Protein AF-A0A553REP3-F1 (afdb_monomer_lite)

pLDDT: mean 74.13, std 23.29, range [32.69, 98.81]

Organism: NCBI:txid2873325

Radius of gyration: 78.19 Å; chains: 1; bounding box: 132×53×215 Å

Structure (mmCIF, N/CA/C/O backbone):
data_AF-A0A553REP3-F1
#
_entry.id   AF-A0A553REP3-F1
#
loop_
_atom_site.group_PDB
_atom_site.id
_atom_site.type_symbol
_atom_site.label_atom_id
_atom_site.label_alt_id
_atom_site.label_comp_id
_atom_site.label_asym_id
_atom_site.label_entity_id
_atom_site.label_seq_id
_atom_site.pdbx_PDB_ins_code
_atom_site.Cartn_x
_atom_site.Cartn_y
_atom_site.Cartn_z
_atom_site.occupancy
_atom_site.B_iso_or_equiv
_atom_site.auth_seq_id
_atom_site.auth_comp_id
_atom_site.auth_asym_id
_atom_site.auth_atom_id
_atom_site.pdbx_PDB_model_num
ATOM 1 N N . MET A 1 1 ? 24.790 1.929 57.746 1.00 48.25 1 MET A N 1
ATOM 2 C CA . MET A 1 1 ? 25.612 2.405 56.613 1.00 48.25 1 MET A CA 1
ATOM 3 C C . MET A 1 1 ? 24.681 2.965 55.555 1.00 48.25 1 MET A C 1
ATOM 5 O O . MET A 1 1 ? 23.549 2.514 55.461 1.00 48.25 1 MET A O 1
ATOM 9 N N . ALA A 1 2 ? 25.126 4.029 54.902 1.00 39.84 2 ALA A N 1
ATOM 10 C CA . ALA A 1 2 ? 24.322 5.042 54.236 1.00 39.84 2 ALA A CA 1
ATOM 11 C C . ALA A 1 2 ? 23.703 4.597 52.891 1.00 39.84 2 ALA A C 1
ATOM 13 O O . ALA A 1 2 ? 24.248 3.737 52.206 1.00 39.84 2 ALA A O 1
ATOM 14 N N . CYS A 1 3 ? 22.589 5.234 52.510 1.00 50.97 3 CYS A N 1
ATOM 15 C CA . CYS A 1 3 ? 22.206 5.472 51.102 1.00 50.97 3 CYS A CA 1
ATOM 16 C C . CYS A 1 3 ? 23.044 6.670 50.550 1.00 50.97 3 CYS A C 1
ATOM 18 O O . CYS A 1 3 ? 23.833 7.187 51.346 1.00 50.97 3 CYS A O 1
ATOM 20 N N . PRO A 1 4 ? 22.850 7.259 49.334 1.00 66.94 4 PRO A N 1
ATOM 21 C CA . PRO A 1 4 ? 21.893 7.000 48.226 1.00 66.94 4 PRO A CA 1
ATOM 22 C C . PRO A 1 4 ? 22.467 7.290 46.785 1.00 66.94 4 PRO A C 1
ATOM 24 O O . PRO A 1 4 ? 23.669 7.469 46.628 1.00 66.94 4 PRO A O 1
ATOM 27 N N . ILE A 1 5 ? 21.555 7.480 45.796 1.00 47.81 5 ILE A N 1
ATOM 28 C CA . ILE A 1 5 ? 21.592 8.384 44.591 1.00 47.81 5 ILE A CA 1
ATOM 29 C C . ILE A 1 5 ? 21.836 7.663 43.238 1.00 47.81 5 ILE A C 1
ATOM 31 O O . ILE A 1 5 ? 22.911 7.128 43.015 1.00 47.81 5 ILE A O 1
ATOM 35 N N . LYS A 1 6 ? 20.796 7.401 42.415 1.00 44.25 6 LYS A N 1
ATOM 36 C CA . LYS A 1 6 ? 20.040 8.226 41.412 1.00 44.25 6 LYS A CA 1
ATOM 37 C C . LYS A 1 6 ? 20.772 8.479 40.077 1.00 44.25 6 LYS A C 1
ATOM 39 O O . LYS A 1 6 ? 21.799 9.141 40.115 1.00 44.25 6 LYS A O 1
ATOM 44 N N . SER A 1 7 ? 20.120 8.101 38.961 1.00 43.06 7 SER A N 1
ATOM 45 C CA . SER A 1 7 ? 19.766 8.907 37.748 1.00 43.06 7 SER A CA 1
ATOM 46 C C . SER A 1 7 ? 19.388 7.957 36.580 1.00 43.06 7 SER A C 1
ATOM 48 O O . SER A 1 7 ? 20.119 7.016 36.298 1.00 43.06 7 SER A O 1
ATOM 50 N N . GLU A 1 8 ? 18.136 7.923 36.091 1.00 44.06 8 GLU A N 1
ATOM 51 C CA . GLU A 1 8 ? 17.539 8.711 34.974 1.00 44.06 8 GLU A CA 1
ATOM 52 C C . GLU A 1 8 ? 18.319 8.606 33.647 1.00 44.06 8 GLU A C 1
ATOM 54 O O . GLU A 1 8 ? 19.460 9.043 33.559 1.00 44.06 8 GLU A O 1
ATOM 59 N N . SER A 1 9 ? 17.791 7.975 32.587 1.00 45.06 9 SER A N 1
ATOM 60 C CA . SER A 1 9 ? 16.919 8.557 31.528 1.00 45.06 9 SER A CA 1
ATOM 61 C C . SER A 1 9 ? 16.652 7.445 30.471 1.00 45.06 9 SER A C 1
ATOM 63 O O . SER A 1 9 ? 17.498 6.570 30.315 1.00 45.06 9 SER A O 1
ATOM 65 N N . GLY A 1 10 ? 15.518 7.292 29.769 1.00 39.50 10 GLY A N 1
ATOM 66 C CA . GLY A 1 10 ? 14.594 8.279 29.192 1.00 39.50 10 GLY A CA 1
ATOM 67 C C . GLY A 1 10 ? 15.063 8.638 27.770 1.00 39.50 10 GLY A C 1
ATOM 68 O O . GLY A 1 10 ? 15.843 9.565 27.640 1.00 39.50 10 GLY A O 1
ATOM 69 N N . ASP A 1 11 ? 14.949 7.745 26.784 1.00 37.75 11 ASP A N 1
ATOM 70 C CA . ASP A 1 11 ? 13.874 7.646 25.772 1.00 37.75 11 ASP A CA 1
ATOM 71 C C . ASP A 1 11 ? 13.973 8.661 24.599 1.00 37.75 11 ASP A C 1
ATOM 73 O O . ASP A 1 11 ? 14.036 9.866 24.802 1.00 37.75 11 ASP A O 1
ATOM 77 N N . LEU A 1 12 ? 13.935 8.097 23.381 1.00 41.34 12 LEU A N 1
ATOM 78 C CA . LEU A 1 12 ? 13.475 8.628 22.080 1.00 41.34 12 LEU A CA 1
ATOM 79 C C . LEU A 1 12 ? 14.124 9.859 21.411 1.00 41.34 12 LEU A C 1
ATOM 81 O O . LEU A 1 12 ? 14.006 10.994 21.859 1.00 41.34 12 LEU A O 1
ATOM 85 N N . GLY A 1 13 ? 14.592 9.629 20.173 1.00 36.69 13 GLY A N 1
ATOM 86 C CA . GLY A 1 13 ? 14.582 10.632 19.100 1.00 36.69 13 GLY A CA 1
ATOM 87 C C . GLY A 1 13 ? 15.651 10.425 18.019 1.00 36.69 13 GLY A C 1
ATOM 88 O O . GLY A 1 13 ? 16.795 10.811 18.246 1.00 36.69 13 GLY A O 1
ATOM 89 N N . PRO A 1 14 ? 15.327 9.834 16.849 1.00 51.03 14 PRO A N 1
ATOM 90 C CA . PRO A 1 14 ? 16.262 9.717 15.735 1.00 51.03 14 PRO A CA 1
ATOM 91 C C . PRO A 1 14 ? 16.381 11.029 14.946 1.00 51.03 14 PRO A C 1
ATOM 93 O O . PRO A 1 14 ? 15.426 11.790 14.809 1.00 51.03 14 PRO A O 1
ATOM 96 N N . ALA A 1 15 ? 17.587 11.250 14.428 1.00 41.69 15 ALA A N 1
ATOM 97 C CA . ALA A 1 15 ? 18.003 12.395 13.637 1.00 41.69 15 ALA A CA 1
ATOM 98 C C . ALA A 1 15 ? 17.176 12.570 12.350 1.00 41.69 15 ALA A C 1
ATOM 100 O O . ALA A 1 15 ? 17.114 11.670 11.512 1.00 41.69 15 ALA A O 1
ATOM 101 N N . GLU A 1 16 ? 16.598 13.760 12.172 1.00 37.75 16 GLU A N 1
ATOM 102 C CA . GLU A 1 16 ? 16.178 14.259 10.865 1.00 37.75 16 GLU A CA 1
ATOM 103 C C . GLU A 1 16 ? 17.388 14.868 10.145 1.00 37.75 16 GLU A C 1
ATOM 105 O O . GLU A 1 16 ? 17.791 15.998 10.416 1.00 37.75 16 GLU A O 1
ATOM 110 N N . GLU A 1 17 ? 17.960 14.125 9.198 1.00 41.28 17 GLU A N 1
ATOM 111 C CA . GLU A 1 17 ? 18.785 14.696 8.134 1.00 41.28 17 GLU A CA 1
ATOM 112 C C . GLU A 1 17 ? 17.898 14.928 6.905 1.00 41.28 17 GLU A C 1
ATOM 114 O O . GLU A 1 17 ? 17.511 13.998 6.198 1.00 41.28 17 GLU A O 1
ATOM 119 N N . HIS A 1 18 ? 17.546 16.191 6.665 1.00 41.34 18 HIS A N 1
ATOM 120 C CA . HIS A 1 18 ? 16.891 16.628 5.435 1.00 41.34 18 HIS A CA 1
ATOM 121 C C . HIS A 1 18 ? 17.945 16.853 4.335 1.00 41.34 18 HIS A C 1
ATOM 123 O O . HIS A 1 18 ? 18.857 17.666 4.522 1.00 41.34 18 HIS A O 1
ATOM 129 N N . PRO A 1 19 ? 17.834 16.189 3.170 1.00 45.91 19 PRO A N 1
ATOM 130 C CA . PRO A 1 19 ? 18.741 16.411 2.060 1.00 45.91 19 PRO A CA 1
ATOM 131 C C . PRO A 1 19 ? 18.417 17.714 1.326 1.00 45.91 19 PRO A C 1
ATOM 133 O O . PRO A 1 19 ? 17.273 18.044 1.012 1.00 45.91 19 PRO A O 1
ATOM 136 N N . GLN A 1 20 ? 19.494 18.435 1.035 1.00 41.06 20 GLN A N 1
ATOM 137 C CA . GLN A 1 20 ? 19.545 19.662 0.262 1.00 41.06 20 GLN A CA 1
ATOM 138 C C . GLN A 1 20 ? 18.867 19.505 -1.106 1.00 41.06 20 GLN A C 1
ATOM 140 O O . GLN A 1 20 ? 19.243 18.680 -1.939 1.00 41.06 20 GLN A O 1
ATOM 145 N N . SER A 1 21 ? 17.909 20.389 -1.352 1.00 38.81 21 SER A N 1
ATOM 146 C CA . SER A 1 21 ? 17.343 20.728 -2.650 1.00 38.81 21 SER A CA 1
ATOM 147 C C . SER A 1 21 ? 18.439 21.154 -3.636 1.00 38.81 21 SER A C 1
ATOM 149 O O . SER A 1 21 ? 18.927 22.284 -3.586 1.00 38.81 21 SER A O 1
ATOM 151 N N . ARG A 1 22 ? 18.820 20.257 -4.554 1.00 37.53 22 ARG A N 1
ATOM 152 C CA . ARG A 1 22 ? 19.567 20.604 -5.769 1.00 37.53 22 ARG A CA 1
ATOM 153 C C . ARG A 1 22 ? 18.586 20.990 -6.870 1.00 37.53 22 ARG A C 1
ATOM 155 O O . ARG A 1 22 ? 17.934 20.147 -7.475 1.00 37.53 22 ARG A O 1
ATOM 162 N N . SER A 1 23 ? 18.503 22.289 -7.114 1.00 38.41 23 SER A N 1
ATOM 163 C CA . SER A 1 23 ? 17.948 22.893 -8.316 1.00 38.41 23 SER A CA 1
ATOM 164 C C . SER A 1 23 ? 18.897 22.652 -9.494 1.00 38.41 23 SER A C 1
ATOM 166 O O . SER A 1 23 ? 19.906 23.335 -9.658 1.00 38.41 23 SER A O 1
ATOM 168 N N . GLU A 1 24 ? 18.587 21.669 -10.336 1.00 34.91 24 GLU A N 1
ATOM 169 C CA . GLU A 1 24 ? 19.228 21.534 -11.644 1.00 34.91 24 GLU A CA 1
ATOM 170 C C . GLU A 1 24 ? 18.644 22.589 -12.588 1.00 34.91 24 GLU A C 1
ATOM 172 O O . GLU A 1 24 ? 17.601 22.414 -13.219 1.00 34.91 24 GLU A O 1
ATOM 177 N N . ALA A 1 25 ? 19.318 23.737 -12.647 1.00 37.66 25 ALA A N 1
ATOM 178 C CA . ALA A 1 25 ? 19.115 24.719 -13.693 1.00 37.66 25 ALA A CA 1
ATOM 179 C C . ALA A 1 25 ? 19.481 24.086 -15.045 1.00 37.66 25 ALA A C 1
ATOM 181 O O . ALA A 1 25 ? 20.634 23.731 -15.298 1.00 37.66 25 ALA A O 1
ATOM 182 N N . GLN A 1 26 ? 18.476 23.956 -15.911 1.00 38.69 26 GLN A N 1
ATOM 183 C CA . GLN A 1 26 ? 18.623 23.656 -17.330 1.00 38.69 26 GLN A CA 1
ATOM 184 C C . GLN A 1 26 ? 19.595 24.653 -17.974 1.00 38.69 26 GLN A C 1
ATOM 186 O O . GLN A 1 26 ? 19.239 25.788 -18.286 1.00 38.69 26 GLN A O 1
ATOM 191 N N . ALA A 1 27 ? 20.829 24.215 -18.211 1.00 33.53 27 ALA A N 1
ATOM 192 C CA . ALA A 1 27 ? 21.742 24.891 -19.114 1.00 33.53 27 ALA A CA 1
ATOM 193 C C . ALA A 1 27 ? 21.269 24.638 -20.553 1.00 33.53 27 ALA A C 1
ATOM 195 O O . ALA A 1 27 ? 21.562 23.613 -21.167 1.00 33.53 27 ALA A O 1
ATOM 196 N N . THR A 1 28 ? 20.502 25.581 -21.095 1.00 37.41 28 THR A N 1
ATOM 197 C CA . THR A 1 28 ? 20.227 25.679 -22.527 1.00 37.41 28 THR A CA 1
ATOM 198 C C . THR A 1 28 ? 21.547 25.921 -23.261 1.00 37.41 28 THR A C 1
ATOM 200 O O . THR A 1 28 ? 22.034 27.051 -23.325 1.00 37.41 28 THR A O 1
ATOM 203 N N . PHE A 1 29 ? 22.141 24.865 -23.817 1.00 33.66 29 PHE A N 1
ATOM 204 C CA . PHE A 1 29 ? 23.224 24.986 -24.790 1.00 33.66 29 PHE A CA 1
ATOM 205 C C . PHE A 1 29 ? 22.654 25.576 -26.083 1.00 33.66 29 PHE A C 1
ATOM 207 O O . PHE A 1 29 ? 22.120 24.887 -26.950 1.00 33.66 29 PHE A O 1
ATOM 214 N N . ARG A 1 30 ? 22.740 26.901 -26.184 1.00 35.44 30 ARG A N 1
ATOM 215 C CA . ARG A 1 30 ? 22.483 27.669 -27.398 1.00 35.44 30 ARG A CA 1
ATOM 216 C C . ARG A 1 30 ? 23.690 27.489 -28.322 1.00 35.44 30 ARG A C 1
ATOM 218 O O . ARG A 1 30 ? 24.661 28.230 -28.223 1.00 35.44 30 ARG A O 1
ATOM 225 N N . VAL A 1 31 ? 23.648 26.481 -29.192 1.00 38.09 31 VAL A N 1
ATOM 226 C CA . VAL A 1 31 ? 24.602 26.360 -30.304 1.00 38.09 31 VAL A CA 1
ATOM 227 C C . VAL A 1 31 ? 24.277 27.473 -31.299 1.00 38.09 31 VAL A C 1
ATOM 229 O O . VAL A 1 31 ? 23.219 27.470 -31.926 1.00 38.09 31 VAL A O 1
ATOM 232 N N . GLN A 1 32 ? 25.153 28.473 -31.377 1.00 39.88 32 GLN A N 1
ATOM 233 C CA . GLN A 1 32 ? 25.113 29.476 -32.437 1.00 39.88 32 GLN A CA 1
ATOM 234 C C . GLN A 1 32 ? 25.502 28.835 -33.780 1.00 39.88 32 GLN A C 1
ATOM 236 O O . GLN A 1 32 ? 26.366 27.956 -33.805 1.00 39.88 32 GLN A O 1
ATOM 241 N N . PRO A 1 33 ? 24.889 29.274 -34.892 1.00 37.78 33 PRO A N 1
ATOM 242 C CA . PRO A 1 33 ? 25.229 28.803 -36.225 1.00 37.78 33 PRO A CA 1
ATOM 243 C C . PRO A 1 33 ? 26.604 29.345 -36.631 1.00 37.78 33 PRO A C 1
ATOM 245 O O . PRO A 1 33 ? 26.855 30.549 -36.571 1.00 37.78 33 PRO A O 1
ATOM 248 N N . SER A 1 34 ? 27.500 28.450 -37.044 1.00 36.16 34 SER A N 1
ATOM 249 C CA . SER A 1 34 ? 28.769 28.826 -37.659 1.00 36.16 34 SER A CA 1
ATOM 250 C C . SER A 1 34 ? 28.499 29.519 -38.990 1.00 36.16 34 SER A C 1
ATOM 252 O O . SER A 1 34 ? 27.854 28.963 -39.876 1.00 36.16 34 SER A O 1
ATOM 254 N N . GLN A 1 35 ? 28.986 30.753 -39.085 1.00 38.06 35 GLN A N 1
ATOM 255 C CA . GLN A 1 35 ? 28.988 31.570 -40.287 1.00 38.06 35 GLN A CA 1
ATOM 256 C C . GLN A 1 35 ? 29.717 30.850 -41.423 1.00 38.06 35 GLN A C 1
ATOM 258 O O . GLN A 1 35 ? 30.861 30.418 -41.280 1.00 38.06 35 GLN A O 1
ATOM 263 N N . GLU A 1 36 ? 29.032 30.757 -42.556 1.00 34.94 36 GLU A N 1
ATOM 264 C CA . GLU A 1 36 ? 29.586 30.328 -43.830 1.00 34.94 36 GLU A CA 1
ATOM 265 C C . GLU A 1 36 ? 30.674 31.311 -44.280 1.00 34.94 36 GLU A C 1
ATOM 267 O O . GLU A 1 36 ? 30.483 32.530 -44.275 1.00 34.94 36 GLU A O 1
ATOM 272 N N . HIS A 1 37 ? 31.833 30.776 -44.665 1.00 35.81 37 HIS A N 1
ATOM 273 C CA . HIS A 1 37 ? 32.843 31.519 -45.408 1.00 35.81 37 HIS A CA 1
ATOM 274 C C . HIS A 1 37 ? 32.684 31.270 -46.914 1.00 35.81 37 HIS A C 1
ATOM 276 O O . HIS A 1 37 ? 32.317 30.161 -47.314 1.00 35.81 37 HIS A O 1
ATOM 282 N N . PRO A 1 38 ? 32.948 32.285 -47.756 1.00 38.78 38 PRO A N 1
ATOM 283 C CA . PRO A 1 38 ? 32.527 32.303 -49.149 1.00 38.78 38 PRO A CA 1
ATOM 284 C C . PRO A 1 38 ? 33.403 31.390 -50.010 1.00 38.78 38 PRO A C 1
ATOM 286 O O . PRO A 1 38 ? 34.632 31.436 -49.943 1.00 38.78 38 PRO A O 1
ATOM 289 N N . GLN A 1 39 ? 32.759 30.590 -50.856 1.00 38.56 39 GLN A N 1
ATOM 290 C CA . GLN A 1 39 ? 33.418 29.855 -51.933 1.00 38.56 39 GLN A CA 1
ATOM 291 C C . GLN A 1 39 ? 33.925 30.835 -53.013 1.00 38.56 39 GLN A C 1
ATOM 293 O O . GLN A 1 39 ? 33.213 31.782 -53.359 1.00 38.56 39 GLN A O 1
ATOM 298 N N . PRO A 1 40 ? 35.124 30.616 -53.579 1.00 38.41 40 PRO A N 1
ATOM 299 C CA . PRO A 1 40 ? 35.632 31.404 -54.692 1.00 38.41 40 PRO A CA 1
ATOM 300 C C . PRO A 1 40 ? 34.893 31.051 -55.989 1.00 38.41 40 PRO A C 1
ATOM 302 O O . PRO A 1 40 ? 34.779 29.890 -56.378 1.00 38.41 40 PRO A O 1
ATOM 305 N N . VAL A 1 41 ? 34.411 32.085 -56.675 1.00 35.47 41 VAL A N 1
ATOM 306 C CA . VAL A 1 41 ? 33.830 32.001 -58.016 1.00 35.47 41 VAL A CA 1
ATOM 307 C C . VAL A 1 41 ? 34.960 31.762 -59.017 1.00 35.47 41 VAL A C 1
ATOM 309 O O . VAL A 1 41 ? 35.764 32.653 -59.284 1.00 35.47 41 VAL A O 1
ATOM 312 N N . TYR A 1 42 ? 35.024 30.559 -59.581 1.00 39.75 42 TYR A N 1
ATOM 313 C CA . TYR A 1 42 ? 35.836 30.273 -60.763 1.00 39.75 42 TYR A CA 1
ATOM 314 C C . TYR A 1 42 ? 35.023 30.646 -62.012 1.00 39.75 42 TYR A C 1
ATOM 316 O O . TYR A 1 42 ? 33.886 30.181 -62.141 1.00 39.75 42 TYR A O 1
ATOM 324 N N . PRO A 1 43 ? 35.552 31.442 -62.955 1.00 36.03 43 PRO A N 1
ATOM 325 C CA . PRO A 1 43 ? 34.888 31.633 -64.233 1.00 36.03 43 PRO A CA 1
ATOM 326 C C . PRO A 1 43 ? 34.952 30.333 -65.044 1.00 36.03 43 PRO A C 1
ATOM 328 O O . PRO A 1 43 ? 36.023 29.837 -65.396 1.00 36.03 43 PRO A O 1
ATOM 331 N N . SER A 1 44 ? 33.770 29.783 -65.324 1.00 35.25 44 SER A N 1
ATOM 332 C CA . SER A 1 44 ? 33.559 28.709 -66.289 1.00 35.25 44 SER A CA 1
ATOM 333 C C . SER A 1 44 ? 34.001 29.184 -67.672 1.00 35.25 44 SER A C 1
ATOM 335 O O . SER A 1 44 ? 33.448 30.135 -68.226 1.00 35.25 44 SER A O 1
ATOM 337 N N . VAL A 1 45 ? 35.017 28.518 -68.217 1.00 40.66 45 VAL A N 1
ATOM 338 C CA . VAL A 1 45 ? 35.466 28.673 -69.600 1.00 40.66 45 VAL A CA 1
ATOM 339 C C . VAL A 1 45 ? 34.418 28.005 -70.488 1.00 40.66 45 VAL A C 1
ATOM 341 O O . VAL A 1 45 ? 34.481 26.813 -70.784 1.00 40.66 45 VAL A O 1
ATOM 344 N N . GLY A 1 46 ? 33.403 28.783 -70.858 1.00 34.25 46 GLY A N 1
ATOM 345 C CA . GLY A 1 46 ? 32.409 28.416 -71.855 1.00 34.25 46 GLY A CA 1
ATOM 346 C C . GLY A 1 46 ? 33.052 28.385 -73.234 1.00 34.25 46 GLY A C 1
ATOM 347 O O . GLY A 1 46 ? 33.265 29.422 -73.857 1.00 34.25 46 GLY A O 1
ATOM 348 N N . ALA A 1 47 ? 33.364 27.176 -73.689 1.00 39.19 47 ALA A N 1
ATOM 349 C CA . ALA A 1 47 ? 33.696 26.871 -75.066 1.00 39.19 47 ALA A CA 1
ATOM 350 C C . ALA A 1 47 ? 32.508 27.228 -75.974 1.00 39.19 47 ALA A C 1
ATOM 352 O O . ALA A 1 47 ? 31.527 26.491 -76.054 1.00 39.19 47 ALA A O 1
ATOM 353 N N . ALA A 1 48 ? 32.608 28.365 -76.661 1.00 36.56 48 ALA A N 1
ATOM 354 C CA . ALA A 1 48 ? 31.805 28.665 -77.833 1.00 36.56 48 ALA A CA 1
ATOM 355 C C . ALA A 1 48 ? 32.629 28.313 -79.075 1.00 36.56 48 ALA A C 1
ATOM 357 O O . ALA A 1 48 ? 33.669 28.902 -79.363 1.00 36.56 48 ALA A O 1
ATOM 358 N N . VAL A 1 49 ? 32.144 27.285 -79.759 1.00 40.75 49 VAL A N 1
ATOM 359 C CA . VAL A 1 49 ? 32.576 26.794 -81.061 1.00 40.75 49 VAL A CA 1
ATOM 360 C C . VAL A 1 49 ? 32.507 27.940 -82.073 1.00 40.75 49 VAL A C 1
ATOM 362 O O . VAL A 1 49 ? 31.424 28.454 -82.339 1.00 40.75 49 VAL A O 1
ATOM 365 N N . MET A 1 50 ? 33.646 28.324 -82.648 1.00 43.03 50 MET A N 1
ATOM 366 C CA . MET A 1 50 ? 33.697 29.148 -83.855 1.00 43.03 50 MET A CA 1
ATOM 367 C C . MET A 1 50 ? 34.432 28.361 -84.933 1.00 43.03 50 MET A C 1
ATOM 369 O O . MET A 1 50 ? 35.583 27.951 -84.790 1.00 43.03 50 MET A O 1
ATOM 373 N N . VAL A 1 51 ? 33.634 28.102 -85.955 1.00 42.62 51 VAL A N 1
ATOM 374 C CA . VAL A 1 51 ? 33.859 27.421 -87.220 1.00 42.62 51 VAL A CA 1
ATOM 375 C C . VAL A 1 51 ? 35.120 27.920 -87.932 1.00 42.62 51 VAL A C 1
ATOM 377 O O . VAL A 1 51 ? 35.511 29.078 -87.811 1.00 42.62 51 VAL A O 1
ATOM 380 N N . GLU A 1 52 ? 35.733 26.998 -88.673 1.00 40.31 52 GLU A N 1
ATOM 381 C CA . GLU A 1 52 ? 36.854 27.194 -89.587 1.00 40.31 52 GLU A CA 1
ATOM 382 C C . GLU A 1 52 ? 36.736 28.468 -90.439 1.00 40.31 52 GLU A C 1
ATOM 384 O O . GLU A 1 52 ? 35.729 28.695 -91.107 1.00 40.31 52 GLU A O 1
ATOM 389 N N . ALA A 1 53 ? 37.824 29.234 -90.498 1.00 39.62 53 ALA A N 1
ATOM 390 C CA . ALA A 1 53 ? 38.139 30.081 -91.638 1.00 39.62 53 ALA A CA 1
ATOM 391 C C . ALA A 1 53 ? 39.460 29.566 -92.217 1.00 39.62 53 ALA A C 1
ATOM 393 O O . ALA A 1 53 ? 40.542 29.797 -91.673 1.00 39.62 53 ALA A O 1
ATOM 394 N N . LEU A 1 54 ? 39.338 28.773 -93.280 1.00 45.66 54 L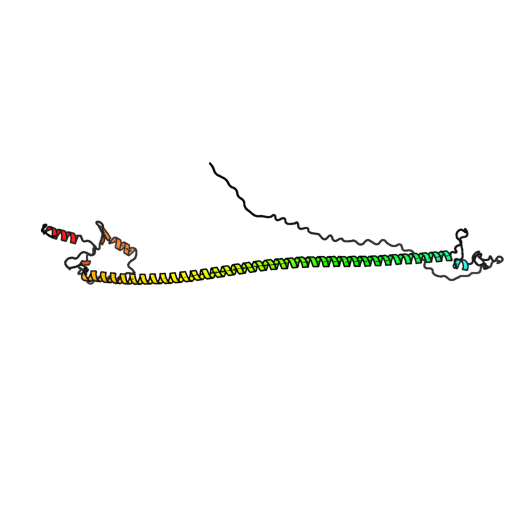EU A N 1
ATOM 395 C CA . LEU A 1 54 ? 40.399 28.595 -94.258 1.00 45.66 54 LEU A CA 1
ATOM 396 C C . LEU A 1 54 ? 40.615 29.956 -94.920 1.00 45.66 54 LEU A C 1
ATOM 398 O O . LEU A 1 54 ? 39.652 30.538 -95.412 1.00 45.66 54 LEU A O 1
ATOM 402 N N . ASP A 1 55 ? 41.854 30.433 -94.950 1.00 46.50 55 ASP A N 1
ATOM 403 C CA . ASP A 1 55 ? 42.251 31.350 -96.007 1.00 46.50 55 ASP A CA 1
ATOM 404 C C . ASP A 1 55 ? 43.625 30.955 -96.544 1.00 46.50 55 ASP A C 1
ATOM 406 O O . ASP A 1 55 ? 44.587 30.692 -95.806 1.00 46.50 55 ASP A O 1
ATOM 410 N N . ASP A 1 56 ? 43.636 30.815 -97.860 1.00 51.81 56 ASP A N 1
ATOM 411 C CA . ASP A 1 56 ? 44.709 30.329 -98.697 1.00 51.81 56 ASP A CA 1
ATOM 412 C C . ASP A 1 56 ? 45.724 31.451 -98.924 1.00 51.81 56 ASP A C 1
ATOM 414 O O . ASP A 1 56 ? 45.464 32.418 -99.632 1.00 51.81 56 ASP A O 1
ATOM 418 N N . ALA A 1 57 ? 46.923 31.304 -98.359 1.00 46.03 57 ALA A N 1
ATOM 419 C CA . ALA A 1 57 ? 48.092 32.057 -98.798 1.00 46.03 57 ALA A CA 1
ATOM 420 C C . ALA A 1 57 ? 48.982 31.146 -99.652 1.00 46.03 57 ALA A C 1
ATOM 422 O O . ALA A 1 57 ? 49.569 30.162 -99.185 1.00 46.03 57 ALA A O 1
ATOM 423 N N . GLU A 1 58 ? 48.996 31.492 -100.931 1.00 53.03 58 GLU A N 1
ATOM 424 C CA . GLU A 1 58 ? 49.720 30.926 -102.057 1.00 53.03 58 GLU A CA 1
ATOM 425 C C . GLU A 1 58 ? 51.241 31.088 -101.868 1.00 53.03 58 GLU A C 1
ATOM 427 O O . GLU A 1 58 ? 51.762 32.193 -101.727 1.00 53.03 58 GLU A O 1
ATOM 432 N N . GLY A 1 59 ? 51.968 29.968 -101.823 1.00 49.44 59 GLY A N 1
ATOM 433 C CA . GLY A 1 59 ? 53.421 29.944 -101.661 1.00 49.44 59 GLY A CA 1
ATOM 434 C C . GLY A 1 59 ? 53.990 28.547 -101.917 1.00 49.44 59 GLY A C 1
ATOM 435 O O . GLY A 1 59 ? 53.712 27.616 -101.170 1.00 49.44 59 GLY A O 1
ATOM 436 N N . LEU A 1 60 ? 54.742 28.418 -103.012 1.00 46.06 60 LEU A N 1
ATOM 437 C CA . LEU A 1 60 ? 55.633 27.325 -103.440 1.00 46.06 60 LEU A CA 1
ATOM 438 C C . LEU A 1 60 ? 55.654 26.040 -102.560 1.00 46.06 60 LEU A C 1
ATOM 440 O O . LEU A 1 60 ? 56.445 25.912 -101.625 1.00 46.06 60 LEU A O 1
ATOM 444 N N . PHE A 1 61 ? 54.834 25.037 -102.900 1.00 50.69 61 PHE A N 1
ATOM 445 C CA . PHE A 1 61 ? 54.832 23.714 -102.251 1.00 50.69 61 PHE A CA 1
ATOM 446 C C . PHE A 1 61 ? 55.813 22.754 -102.927 1.00 50.69 61 PHE A C 1
ATOM 448 O O . PHE A 1 61 ? 55.465 22.128 -103.925 1.00 50.69 61 PHE A O 1
ATOM 455 N N . VAL A 1 62 ? 57.023 22.597 -102.378 1.00 53.25 62 VAL A N 1
ATOM 456 C CA . VAL A 1 62 ? 57.992 21.593 -102.882 1.00 53.25 62 VAL A CA 1
ATOM 457 C C . VAL A 1 62 ? 58.510 20.634 -101.795 1.00 53.25 62 VAL A C 1
ATOM 459 O O . VAL A 1 62 ? 59.165 19.647 -102.108 1.00 53.25 62 VAL A O 1
ATOM 462 N N . ALA A 1 63 ? 58.121 20.795 -100.528 1.00 54.03 63 ALA A N 1
ATOM 463 C CA . ALA A 1 63 ? 58.365 19.782 -99.498 1.00 54.03 63 ALA A CA 1
ATOM 464 C C . ALA A 1 63 ? 57.060 19.447 -98.774 1.00 54.03 63 ALA A C 1
ATOM 466 O O . ALA A 1 63 ? 56.606 20.188 -97.905 1.00 54.03 63 ALA A O 1
ATOM 467 N N . VAL A 1 64 ? 56.427 18.331 -99.142 1.00 59.41 64 VAL A N 1
ATOM 468 C CA . VAL A 1 64 ? 55.352 17.784 -98.315 1.00 59.41 64 VAL A CA 1
ATOM 469 C C . VAL A 1 64 ? 55.999 16.933 -97.229 1.00 59.41 64 VAL A C 1
ATOM 471 O O . VAL A 1 64 ? 56.339 15.772 -97.457 1.00 59.41 64 VAL A O 1
ATOM 474 N N . GLU A 1 65 ? 56.200 17.517 -96.050 1.00 67.38 65 GLU A N 1
ATOM 475 C CA . GLU A 1 65 ? 56.625 16.754 -94.881 1.00 67.38 65 GLU A CA 1
ATOM 476 C C . GLU A 1 65 ? 55.542 15.724 -94.532 1.00 67.38 65 GLU A C 1
ATOM 478 O O . GLU A 1 65 ? 54.335 15.999 -94.534 1.00 67.38 65 GLU A O 1
ATOM 483 N N . ARG A 1 66 ? 55.958 14.484 -94.279 1.00 76.94 66 ARG A N 1
ATOM 484 C CA . ARG A 1 66 ? 55.043 13.436 -93.828 1.00 76.94 66 ARG A CA 1
ATOM 485 C C . ARG A 1 66 ? 54.927 13.505 -92.315 1.00 76.94 66 ARG A C 1
ATOM 487 O O . ARG A 1 66 ? 55.932 13.573 -91.618 1.00 76.94 66 ARG A O 1
ATOM 494 N N . CYS A 1 67 ? 53.703 13.436 -91.800 1.00 81.06 67 CYS A N 1
ATOM 495 C CA . CYS A 1 67 ? 53.484 13.390 -90.360 1.00 81.06 67 CYS A CA 1
ATOM 496 C C . CYS A 1 67 ? 54.175 12.150 -89.755 1.00 81.06 67 CYS A C 1
ATOM 498 O O . CYS A 1 67 ? 53.822 11.043 -90.155 1.00 81.06 67 CYS A O 1
ATOM 500 N N . PRO A 1 68 ? 55.060 12.265 -88.749 1.00 78.31 68 PRO A N 1
ATOM 501 C CA . PRO A 1 68 ? 55.777 11.122 -88.188 1.00 78.31 68 PRO A CA 1
ATOM 502 C C . PRO A 1 68 ? 54.857 10.175 -87.398 1.00 78.31 68 PRO A C 1
ATOM 504 O O . PRO A 1 68 ? 55.260 9.070 -87.063 1.00 78.31 68 PRO A O 1
ATOM 507 N N . LEU A 1 69 ? 53.612 10.584 -87.118 1.00 81.19 69 LEU A N 1
ATOM 508 C CA . LEU A 1 69 ? 52.631 9.796 -86.365 1.00 81.19 69 LEU A CA 1
ATOM 509 C C . LEU A 1 69 ? 51.703 8.952 -87.259 1.00 81.19 69 LEU A C 1
ATOM 511 O O . LEU A 1 69 ? 51.242 7.903 -86.825 1.00 81.19 69 LEU A O 1
ATOM 515 N N . CYS A 1 70 ? 51.413 9.390 -88.494 1.00 82.88 70 CYS A N 1
ATOM 516 C CA . CYS A 1 70 ? 50.504 8.679 -89.417 1.00 82.88 70 CYS A CA 1
ATOM 517 C C . CYS A 1 70 ? 50.957 8.663 -90.888 1.00 82.88 70 CYS A C 1
ATOM 519 O O . CYS A 1 70 ? 50.188 8.291 -91.773 1.00 82.88 70 CYS A O 1
ATOM 521 N N . ASN A 1 71 ? 52.174 9.132 -91.166 1.00 77.38 71 ASN A N 1
ATOM 522 C CA . ASN A 1 71 ? 52.831 9.195 -92.475 1.00 77.38 71 ASN A CA 1
ATOM 523 C C . ASN A 1 71 ? 52.054 9.934 -93.589 1.00 77.38 71 ASN A C 1
ATOM 525 O O . ASN A 1 71 ? 52.362 9.797 -94.774 1.00 77.38 71 ASN A O 1
ATOM 529 N N . THR A 1 72 ? 51.037 10.723 -93.218 1.00 79.81 72 THR A N 1
ATOM 530 C CA . THR A 1 72 ? 50.219 11.512 -94.149 1.00 79.81 72 THR A CA 1
ATOM 531 C C . THR A 1 72 ? 50.937 12.815 -94.496 1.00 79.81 72 THR A C 1
ATOM 533 O O . THR A 1 72 ? 51.414 13.511 -93.600 1.00 79.81 72 THR A O 1
ATOM 536 N N . ALA A 1 73 ? 50.999 13.146 -95.783 1.00 73.81 73 ALA A N 1
ATOM 537 C CA . ALA A 1 73 ? 51.731 14.290 -96.320 1.00 73.81 73 ALA A CA 1
ATOM 538 C C . ALA A 1 73 ? 50.992 15.616 -96.011 1.00 73.81 73 ALA A C 1
ATOM 540 O O . ALA A 1 73 ? 49.835 15.757 -96.414 1.00 73.81 73 ALA A O 1
ATOM 541 N N . ARG A 1 74 ? 51.595 16.557 -95.255 1.00 64.88 74 ARG A N 1
ATOM 542 C CA . ARG A 1 74 ? 50.961 17.830 -94.825 1.00 64.88 74 ARG A CA 1
ATOM 543 C C . ARG A 1 74 ? 51.957 18.989 -94.616 1.00 64.88 74 ARG A C 1
ATOM 545 O O . ARG A 1 74 ? 53.159 18.787 -94.582 1.00 64.88 74 ARG A O 1
ATOM 552 N N . ARG A 1 75 ? 51.429 20.216 -94.433 1.00 61.72 75 ARG A N 1
ATOM 553 C CA . ARG A 1 75 ? 52.201 21.467 -94.217 1.00 61.72 75 ARG A CA 1
ATOM 554 C C . ARG A 1 75 ? 52.891 21.593 -92.843 1.00 61.72 75 ARG A C 1
ATOM 556 O O . ARG A 1 75 ? 53.720 22.475 -92.676 1.00 61.72 75 ARG A O 1
ATOM 563 N N . ARG A 1 76 ? 52.507 20.796 -91.837 1.00 65.50 76 ARG A N 1
ATOM 564 C CA . ARG A 1 76 ? 53.068 20.832 -90.468 1.00 65.50 76 ARG A CA 1
ATOM 565 C C . ARG A 1 76 ? 53.687 19.477 -90.132 1.00 65.50 76 ARG A C 1
ATOM 567 O O . ARG A 1 76 ? 53.095 18.461 -90.502 1.00 65.50 76 ARG A O 1
ATOM 574 N N . LEU A 1 77 ? 54.775 19.481 -89.349 1.00 69.62 77 LEU A N 1
ATOM 575 C CA . LEU A 1 77 ? 55.470 18.276 -88.880 1.00 69.62 77 LEU A CA 1
ATOM 576 C C . LEU A 1 77 ? 54.493 17.242 -88.299 1.00 69.62 77 LEU A C 1
ATOM 578 O O . LEU A 1 77 ? 54.568 16.079 -88.653 1.00 69.62 77 LEU A O 1
ATOM 582 N N . THR A 1 78 ? 53.512 17.635 -87.478 1.00 78.06 78 THR A N 1
ATOM 583 C CA . THR A 1 78 ? 52.409 16.759 -87.035 1.00 78.06 78 THR A CA 1
ATOM 584 C C . THR A 1 78 ? 51.063 17.221 -87.591 1.00 78.06 78 THR A C 1
ATOM 586 O O . THR A 1 78 ? 50.761 18.413 -87.656 1.00 78.06 78 THR A O 1
ATOM 589 N N . CYS A 1 79 ? 50.222 16.272 -88.019 1.00 83.06 79 CYS A N 1
ATOM 590 C CA . CYS A 1 79 ? 48.906 16.607 -88.557 1.00 83.06 79 CYS A CA 1
ATOM 591 C C . CYS A 1 79 ? 47.893 16.937 -87.452 1.00 83.06 79 CYS A C 1
ATOM 593 O O . CYS A 1 79 ? 47.901 16.309 -86.393 1.00 83.06 79 CYS A O 1
ATOM 595 N N . ALA A 1 80 ? 46.960 17.853 -87.741 1.00 85.00 80 ALA A N 1
ATOM 596 C CA . ALA A 1 80 ? 45.883 18.234 -86.823 1.00 85.00 80 ALA A CA 1
ATOM 597 C C . ALA A 1 80 ? 45.069 17.028 -86.330 1.00 85.00 80 ALA A C 1
ATOM 599 O O . ALA A 1 80 ? 44.710 16.990 -85.162 1.00 85.00 80 ALA A O 1
ATOM 600 N N . ARG A 1 81 ? 44.862 16.006 -87.178 1.00 85.81 81 ARG A N 1
ATOM 601 C CA . ARG A 1 81 ? 44.181 14.755 -86.806 1.00 85.81 81 ARG A CA 1
ATOM 602 C C . ARG A 1 81 ? 44.905 14.006 -85.683 1.00 85.81 81 ARG A C 1
ATOM 604 O O . ARG A 1 81 ? 44.268 13.646 -84.709 1.00 85.81 81 ARG A O 1
ATOM 611 N N . CYS A 1 82 ? 46.221 13.811 -85.782 1.00 85.50 82 CYS A N 1
ATOM 612 C CA . CYS A 1 82 ? 46.994 13.145 -84.725 1.00 85.50 82 CYS A CA 1
ATOM 613 C C . CYS A 1 82 ? 47.084 13.986 -83.446 1.00 85.50 82 CYS A C 1
ATOM 615 O O . CYS A 1 82 ? 47.189 13.428 -82.360 1.00 85.50 82 CYS A O 1
ATOM 617 N N . ILE A 1 83 ? 47.027 15.316 -83.554 1.00 85.88 83 ILE A N 1
ATOM 618 C CA . ILE A 1 83 ? 46.953 16.199 -82.383 1.00 85.88 83 ILE A CA 1
ATOM 619 C C . ILE A 1 83 ? 45.580 16.068 -81.708 1.00 85.88 83 ILE A C 1
ATOM 621 O O . ILE A 1 83 ? 45.524 15.827 -80.507 1.00 85.88 83 ILE A O 1
ATOM 625 N N . HIS A 1 84 ? 44.488 16.160 -82.475 1.00 86.75 84 HIS A N 1
ATOM 626 C CA . HIS A 1 84 ? 43.115 16.011 -81.974 1.00 86.75 84 HIS A CA 1
ATOM 627 C C . HIS A 1 84 ? 42.869 14.633 -81.355 1.00 86.75 84 HIS A C 1
ATOM 629 O O . HIS A 1 84 ? 42.260 14.532 -80.297 1.00 86.75 84 HIS A O 1
ATOM 635 N N . ASN A 1 85 ? 43.390 13.580 -81.984 1.00 88.62 85 ASN A N 1
ATOM 636 C CA . ASN A 1 85 ? 43.286 12.214 -81.484 1.00 88.62 85 ASN A CA 1
ATOM 637 C C . ASN A 1 85 ? 44.207 11.939 -80.284 1.00 88.62 85 ASN A C 1
ATOM 639 O O . ASN A 1 85 ? 44.113 10.871 -79.687 1.00 88.62 85 ASN A O 1
ATOM 643 N N . GLY A 1 86 ? 45.107 12.864 -79.927 1.00 90.19 86 GLY A N 1
ATOM 644 C CA . GLY A 1 86 ? 46.045 12.674 -78.822 1.00 90.19 86 GLY A CA 1
ATOM 645 C C . GLY A 1 86 ? 47.145 11.643 -79.099 1.00 90.19 86 GLY A C 1
ATOM 646 O O . GLY A 1 86 ? 47.680 11.059 -78.162 1.00 90.19 86 GLY A O 1
ATOM 647 N N . ASP A 1 87 ? 47.498 11.411 -80.365 1.00 87.56 87 ASP A N 1
ATOM 648 C CA . ASP A 1 87 ? 48.426 10.354 -80.797 1.00 87.56 87 ASP A CA 1
ATOM 649 C C . ASP A 1 87 ? 49.910 10.692 -80.573 1.00 87.56 87 ASP A C 1
ATOM 651 O O . ASP A 1 87 ? 50.786 9.911 -80.948 1.00 87.56 87 ASP A O 1
ATOM 655 N N . PHE A 1 88 ? 50.214 11.862 -80.020 1.00 84.94 88 PHE A N 1
ATOM 656 C CA . PHE A 1 88 ? 51.578 12.327 -79.794 1.00 84.94 88 PHE A CA 1
ATOM 657 C C . PHE A 1 88 ? 52.140 11.834 -78.453 1.00 84.94 88 PHE A C 1
ATOM 659 O O . PHE A 1 88 ? 51.402 11.575 -77.500 1.00 84.94 88 PHE A O 1
ATOM 666 N N . VAL A 1 89 ? 53.468 11.735 -78.397 1.00 83.88 89 VAL A N 1
ATOM 667 C CA . VAL A 1 89 ? 54.259 11.292 -77.240 1.00 83.88 89 VAL A CA 1
ATOM 668 C C . VAL A 1 89 ? 55.263 12.380 -76.850 1.00 83.88 89 VAL A C 1
ATOM 670 O O . VAL A 1 89 ? 55.543 13.282 -77.644 1.00 83.88 89 VAL A O 1
ATOM 673 N N . TYR A 1 90 ? 55.812 12.314 -75.636 1.00 79.88 90 TYR A N 1
ATOM 674 C CA . TYR A 1 90 ? 56.900 13.210 -75.237 1.00 79.88 90 TYR A CA 1
ATOM 675 C C . TYR A 1 90 ? 58.180 12.884 -76.025 1.00 79.88 90 TYR A C 1
ATOM 677 O O . TYR A 1 90 ? 58.545 11.722 -76.188 1.00 79.88 90 TYR A O 1
ATOM 685 N N . PHE A 1 91 ? 58.876 13.917 -76.507 1.00 69.62 91 PHE A N 1
ATOM 686 C CA . PHE A 1 91 ? 60.088 13.770 -77.328 1.00 69.62 91 PHE A CA 1
ATOM 687 C C . PHE A 1 91 ? 61.309 13.241 -76.559 1.00 69.62 91 PHE A C 1
ATOM 689 O O . PHE A 1 91 ? 62.282 12.824 -77.177 1.00 69.62 91 PHE A O 1
ATOM 696 N N . ASP A 1 92 ? 61.273 13.247 -75.225 1.00 76.19 92 ASP A N 1
ATOM 697 C CA . ASP A 1 92 ? 62.392 12.844 -74.365 1.00 76.19 92 ASP A CA 1
ATOM 698 C C . ASP A 1 92 ? 62.577 11.319 -74.248 1.00 76.19 92 ASP A C 1
ATOM 700 O O . ASP A 1 92 ? 63.509 10.866 -73.583 1.00 76.19 92 ASP A O 1
ATOM 704 N N . GLY A 1 93 ? 61.691 10.526 -74.868 1.00 69.12 93 GLY A N 1
ATOM 705 C CA . GLY A 1 93 ? 61.736 9.061 -74.880 1.00 69.12 93 GLY A CA 1
ATOM 706 C C . GLY A 1 93 ? 61.490 8.402 -73.519 1.00 69.12 93 GLY A C 1
ATOM 707 O O . GLY A 1 93 ? 61.516 7.177 -73.423 1.00 69.12 93 GLY A O 1
ATOM 708 N N . ARG A 1 94 ? 61.235 9.183 -72.460 1.00 79.19 94 ARG A N 1
ATOM 709 C CA . ARG A 1 94 ? 61.059 8.667 -71.093 1.00 79.19 94 ARG A CA 1
ATOM 710 C C . ARG A 1 94 ? 59.685 8.049 -70.879 1.00 79.19 94 ARG A C 1
ATOM 712 O O . ARG A 1 94 ? 59.542 7.182 -70.022 1.00 79.19 94 ARG A O 1
ATOM 719 N N . ASN A 1 95 ? 58.683 8.489 -71.641 1.00 78.12 95 ASN A N 1
ATOM 720 C CA . ASN A 1 95 ? 57.351 7.900 -71.622 1.00 78.12 95 ASN A CA 1
ATOM 721 C C . ASN A 1 95 ? 56.822 7.696 -73.055 1.00 78.12 95 ASN A C 1
ATOM 723 O O . ASN A 1 95 ? 56.455 8.682 -73.699 1.00 78.12 95 ASN A O 1
ATOM 727 N N . PRO A 1 96 ? 56.763 6.445 -73.553 1.00 82.25 96 PRO A N 1
ATOM 728 C CA . PRO A 1 96 ? 56.239 6.146 -74.885 1.00 82.25 96 PRO A CA 1
ATOM 729 C C . PRO A 1 96 ? 54.700 6.177 -74.956 1.00 82.25 96 PRO A C 1
ATOM 731 O O . PRO A 1 96 ? 54.146 5.986 -76.035 1.00 82.25 96 PRO A O 1
ATOM 734 N N . GLU A 1 97 ? 54.010 6.397 -73.829 1.00 87.81 97 GLU A N 1
ATOM 735 C CA . GLU A 1 97 ? 52.547 6.484 -73.737 1.00 87.81 97 GLU A CA 1
ATOM 736 C C . GLU A 1 97 ? 52.008 7.691 -74.518 1.00 87.81 97 GLU A C 1
ATOM 738 O O . GLU A 1 97 ? 52.464 8.829 -74.338 1.00 87.81 97 GLU A O 1
ATOM 743 N N . ARG A 1 98 ? 50.999 7.452 -75.363 1.00 90.94 98 ARG A N 1
ATOM 744 C CA . ARG A 1 98 ? 50.316 8.524 -76.103 1.00 90.94 98 ARG A CA 1
ATOM 745 C C . ARG A 1 98 ? 49.468 9.369 -75.156 1.00 90.94 98 ARG A C 1
ATOM 747 O O . ARG A 1 98 ? 48.963 8.886 -74.141 1.00 90.94 98 ARG A O 1
ATOM 754 N N . TYR A 1 99 ? 49.251 10.638 -75.496 1.00 90.69 99 TYR A N 1
ATOM 755 C CA . TYR A 1 99 ? 48.382 11.511 -74.699 1.00 90.69 99 TYR A CA 1
ATOM 756 C C . TYR A 1 99 ? 46.969 10.927 -74.511 1.00 90.69 99 TYR A C 1
ATOM 758 O O . TYR A 1 99 ? 46.422 10.997 -73.410 1.00 90.69 99 TYR A O 1
ATOM 766 N N . SER A 1 100 ? 46.405 10.303 -75.549 1.00 91.88 100 SER A N 1
ATOM 767 C CA . SER A 1 100 ? 45.099 9.634 -75.497 1.00 91.88 100 SER A CA 1
ATOM 768 C C . SER A 1 100 ? 45.045 8.486 -74.483 1.00 91.88 100 SER A C 1
ATOM 770 O O . SER A 1 100 ? 44.103 8.410 -73.693 1.00 91.88 100 SER A O 1
ATOM 772 N N . GLU A 1 101 ? 46.078 7.644 -74.432 1.00 93.31 101 GLU A N 1
ATOM 773 C CA . GLU A 1 101 ? 46.217 6.555 -73.453 1.00 93.31 101 GLU A CA 1
ATOM 774 C C . GLU A 1 101 ? 46.336 7.108 -72.026 1.00 93.31 101 GLU A C 1
ATOM 776 O O . GLU A 1 101 ? 45.630 6.664 -71.116 1.00 93.31 101 GLU A O 1
ATOM 781 N N . LYS A 1 102 ? 47.155 8.152 -71.842 1.00 93.25 102 LYS A N 1
ATOM 782 C CA . LYS A 1 102 ? 47.333 8.824 -70.549 1.00 93.25 102 LYS A CA 1
ATOM 783 C C . LYS A 1 102 ? 46.034 9.452 -70.043 1.00 93.25 102 LYS A C 1
ATOM 785 O O . LYS A 1 102 ? 45.737 9.367 -68.848 1.00 93.25 102 LYS A O 1
ATOM 790 N N . LEU A 1 103 ? 45.260 10.078 -70.932 1.00 94.12 103 LEU A N 1
ATOM 791 C CA . LEU A 1 103 ? 43.959 10.664 -70.611 1.00 94.12 103 LEU A CA 1
ATOM 792 C C . LEU A 1 103 ? 42.929 9.581 -70.264 1.00 94.12 103 LEU A C 1
ATOM 794 O O . LEU A 1 103 ? 42.239 9.712 -69.253 1.00 94.12 103 LEU A O 1
ATOM 798 N N . ALA A 1 104 ? 42.879 8.486 -71.030 1.00 95.25 104 ALA A N 1
ATOM 799 C CA . ALA A 1 104 ? 42.017 7.342 -70.737 1.00 95.25 104 ALA A CA 1
ATOM 800 C C . ALA A 1 104 ? 42.356 6.712 -69.376 1.00 95.25 104 ALA A C 1
ATOM 802 O O . ALA A 1 104 ? 41.458 6.433 -68.578 1.00 95.25 104 ALA A O 1
ATOM 803 N N . ARG A 1 105 ? 43.649 6.565 -69.051 1.00 95.81 105 ARG A N 1
ATOM 804 C CA . ARG A 1 105 ? 44.099 6.096 -67.732 1.00 95.81 105 ARG A CA 1
ATOM 805 C C . ARG A 1 105 ? 43.684 7.053 -66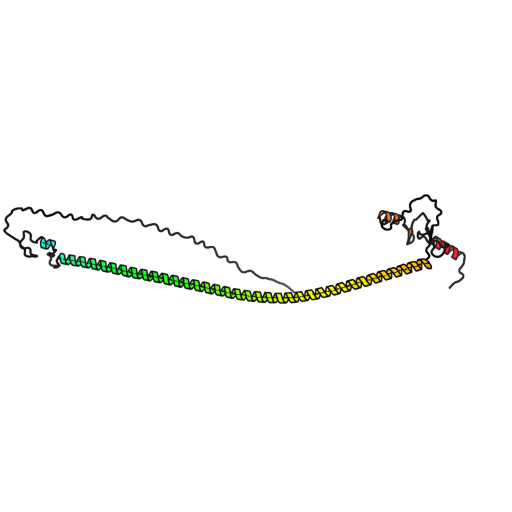.618 1.00 95.81 105 ARG A C 1
ATOM 807 O O . ARG A 1 105 ? 43.210 6.599 -65.581 1.00 95.81 105 ARG A O 1
ATOM 814 N N . LEU A 1 106 ? 43.834 8.364 -66.815 1.00 96.38 106 LEU A N 1
ATOM 815 C CA . LEU A 1 106 ? 43.388 9.359 -65.837 1.00 96.38 106 LEU A CA 1
ATOM 816 C C . LEU A 1 106 ? 41.875 9.275 -65.604 1.00 96.38 106 LEU A C 1
ATOM 818 O O . LEU A 1 106 ? 41.438 9.316 -64.458 1.00 96.38 106 LEU A O 1
ATOM 822 N N . GLN A 1 107 ? 41.083 9.149 -66.669 1.00 97.75 107 GLN A N 1
ATOM 823 C CA . GLN A 1 107 ? 39.633 9.010 -66.564 1.00 97.75 107 GLN A CA 1
ATOM 824 C C . GLN A 1 107 ? 39.250 7.724 -65.826 1.00 97.75 107 GLN A C 1
ATOM 826 O O . GLN A 1 107 ? 38.425 7.768 -64.919 1.00 97.75 107 GLN A O 1
ATOM 831 N N . LYS A 1 108 ? 39.921 6.606 -66.127 1.00 97.81 108 LYS A N 1
ATOM 832 C CA . LYS A 1 108 ? 39.744 5.347 -65.397 1.00 97.81 108 LYS A CA 1
ATOM 833 C C . LYS A 1 108 ? 40.033 5.511 -63.902 1.00 97.81 108 LYS A C 1
ATOM 835 O O . LYS A 1 108 ? 39.209 5.122 -63.086 1.00 97.81 108 LYS A O 1
ATOM 840 N N . LEU A 1 109 ? 41.156 6.135 -63.543 1.00 98.25 109 LEU A N 1
ATOM 841 C CA . LEU A 1 109 ? 41.525 6.374 -62.143 1.00 98.25 109 LEU A CA 1
ATOM 842 C C . LEU A 1 109 ? 40.541 7.305 -61.422 1.00 98.25 109 LEU A C 1
ATOM 844 O O . LEU A 1 109 ? 40.294 7.127 -60.231 1.00 98.25 109 LEU A O 1
ATOM 848 N N . LYS A 1 110 ? 39.971 8.298 -62.119 1.00 98.19 110 LYS A N 1
ATOM 849 C CA . LYS A 1 110 ? 38.916 9.155 -61.559 1.00 98.19 110 LYS A CA 1
ATOM 850 C C . LYS A 1 110 ? 37.655 8.350 -61.249 1.00 98.19 110 LYS A C 1
ATOM 852 O O . LYS A 1 110 ? 37.175 8.433 -60.124 1.00 98.19 110 LYS A O 1
ATOM 857 N N . ASN A 1 111 ? 37.206 7.518 -62.185 1.00 98.25 111 ASN A N 1
ATOM 858 C CA . ASN A 1 111 ? 36.049 6.648 -61.975 1.00 98.25 111 ASN A CA 1
ATOM 859 C C . ASN A 1 111 ? 36.308 5.642 -60.838 1.00 98.25 111 ASN A C 1
ATOM 861 O O . ASN A 1 111 ? 35.490 5.502 -59.941 1.00 98.25 111 ASN A O 1
ATOM 865 N N . GLU A 1 112 ? 37.484 5.003 -60.807 1.00 98.31 112 GLU A N 1
ATOM 866 C CA . GLU A 1 112 ? 37.863 4.067 -59.735 1.00 98.31 112 GLU A CA 1
ATOM 867 C C . GLU A 1 112 ? 37.906 4.751 -58.356 1.00 98.31 112 GLU A C 1
ATOM 869 O O . GLU A 1 112 ? 37.507 4.157 -57.350 1.00 98.31 112 GLU A O 1
ATOM 874 N N . LYS A 1 113 ? 38.368 6.009 -58.291 1.00 98.19 113 LYS A N 1
ATOM 875 C CA . LYS A 1 113 ? 38.325 6.823 -57.070 1.00 98.19 113 LYS A CA 1
ATOM 876 C C . LYS A 1 113 ? 36.882 7.090 -56.640 1.00 98.19 113 LYS A C 1
ATOM 878 O O . LYS A 1 113 ? 36.586 6.934 -55.458 1.00 98.19 113 LYS A O 1
ATOM 883 N N . GLU A 1 114 ? 36.016 7.503 -57.561 1.00 98.44 114 GLU A N 1
ATOM 884 C CA . GLU A 1 114 ? 34.600 7.773 -57.282 1.00 98.44 114 GLU A CA 1
ATOM 885 C C . GLU A 1 114 ? 33.885 6.507 -56.790 1.00 98.44 114 GLU A C 1
ATOM 887 O O . GLU A 1 114 ? 33.241 6.538 -55.742 1.00 98.44 114 GLU A O 1
ATOM 892 N N . ASP A 1 115 ? 34.113 5.364 -57.442 1.00 98.38 115 ASP A N 1
ATOM 893 C CA . ASP A 1 115 ? 33.586 4.062 -57.021 1.00 98.38 115 ASP A CA 1
ATOM 894 C C . ASP A 1 115 ? 34.058 3.683 -55.611 1.00 98.38 115 ASP A C 1
ATOM 896 O O . ASP A 1 115 ? 33.283 3.197 -54.782 1.00 98.38 115 ASP A O 1
ATOM 900 N N . LEU A 1 116 ? 35.343 3.898 -55.304 1.00 98.31 116 LEU A N 1
ATOM 901 C CA . LEU A 1 116 ? 35.884 3.662 -53.965 1.00 98.31 116 LEU A CA 1
ATOM 902 C C . LEU A 1 116 ? 35.237 4.576 -52.922 1.00 98.31 116 LEU A C 1
ATOM 904 O O . LEU A 1 116 ? 34.862 4.095 -51.853 1.00 98.31 116 LEU A O 1
ATOM 908 N N . GLN A 1 117 ? 35.088 5.867 -53.224 1.00 98.25 117 GLN A N 1
ATOM 909 C CA . GLN A 1 117 ? 34.439 6.828 -52.332 1.00 98.25 117 GLN A CA 1
ATOM 910 C C . GLN A 1 117 ? 32.984 6.432 -52.064 1.00 98.25 117 GLN A C 1
ATOM 912 O O . GLN A 1 117 ? 32.572 6.386 -50.904 1.00 98.25 117 GLN A O 1
ATOM 917 N N . GLN A 1 118 ? 32.245 6.054 -53.105 1.00 98.50 118 GLN A N 1
ATOM 918 C CA . GLN A 1 118 ? 30.860 5.614 -52.991 1.00 98.50 118 GLN A CA 1
ATOM 919 C C . GLN A 1 118 ? 30.735 4.352 -52.127 1.00 98.50 118 GLN A C 1
ATOM 921 O O . GLN A 1 118 ? 29.919 4.306 -51.204 1.00 98.50 118 GLN A O 1
ATOM 926 N N . ARG A 1 119 ? 31.610 3.356 -52.329 1.00 98.44 119 ARG A N 1
ATOM 927 C CA . ARG A 1 119 ? 31.634 2.145 -51.488 1.00 98.44 119 ARG A CA 1
ATOM 928 C C . ARG A 1 119 ? 31.910 2.449 -50.017 1.00 98.44 119 ARG A C 1
ATOM 930 O O . ARG A 1 119 ? 31.318 1.812 -49.145 1.00 98.44 119 ARG A O 1
ATOM 937 N N . VAL A 1 120 ? 32.805 3.395 -49.725 1.00 98.44 120 VAL A N 1
ATOM 938 C CA . VAL A 1 120 ? 33.097 3.803 -48.342 1.00 98.44 120 VAL A CA 1
ATOM 939 C C . VAL A 1 120 ? 31.881 4.474 -47.707 1.00 98.44 120 VAL A C 1
ATOM 941 O O . VAL A 1 120 ? 31.517 4.104 -46.590 1.00 98.44 120 VAL A O 1
ATOM 944 N N . ILE A 1 121 ? 31.220 5.393 -48.417 1.00 98.25 121 ILE A N 1
ATOM 945 C CA . ILE A 1 121 ? 29.999 6.059 -47.939 1.00 98.25 121 ILE A CA 1
ATOM 946 C C . ILE A 1 121 ? 28.918 5.017 -47.625 1.00 98.25 121 ILE A C 1
ATOM 948 O O . ILE A 1 121 ? 28.384 4.993 -46.517 1.00 98.25 121 ILE A O 1
ATOM 952 N N . GLU A 1 122 ? 28.668 4.076 -48.536 1.00 98.56 122 GLU A N 1
ATOM 953 C CA . GLU A 1 122 ? 27.678 3.016 -48.327 1.00 98.56 122 GLU A CA 1
ATOM 954 C C . GLU A 1 122 ? 28.009 2.102 -47.141 1.00 98.56 122 GLU A C 1
ATOM 956 O O . GLU A 1 122 ? 27.117 1.681 -46.396 1.00 98.56 122 GLU A O 1
ATOM 961 N N . ALA A 1 123 ? 29.287 1.763 -46.951 1.00 98.50 123 ALA A N 1
ATOM 962 C CA . ALA A 1 123 ? 29.727 0.963 -45.813 1.00 98.50 123 ALA A CA 1
ATOM 963 C C . ALA A 1 123 ? 29.538 1.717 -44.486 1.00 98.50 123 ALA A C 1
ATOM 965 O O . ALA A 1 123 ? 29.082 1.129 -43.499 1.00 98.50 123 ALA A O 1
ATOM 966 N N . MET A 1 124 ? 29.835 3.019 -44.468 1.00 98.50 124 MET A N 1
ATOM 967 C CA . MET A 1 124 ? 29.602 3.878 -43.308 1.00 98.50 124 MET A CA 1
ATOM 968 C C . MET A 1 124 ? 28.112 4.000 -42.989 1.00 98.50 124 MET A C 1
ATOM 970 O O . MET A 1 124 ? 27.731 3.798 -41.837 1.00 98.50 124 MET A O 1
ATOM 974 N N . ASP A 1 125 ? 27.259 4.212 -43.989 1.00 98.50 125 ASP A N 1
ATOM 975 C CA . ASP A 1 125 ? 25.807 4.278 -43.809 1.00 98.50 125 ASP A CA 1
ATOM 976 C C . ASP A 1 125 ? 25.242 2.989 -43.211 1.00 98.50 125 ASP A C 1
ATOM 978 O O . ASP A 1 125 ? 24.419 3.020 -42.290 1.00 98.50 125 ASP A O 1
ATOM 982 N N . LYS A 1 126 ? 25.703 1.830 -43.697 1.00 98.56 126 LYS A N 1
ATOM 983 C CA . LYS A 1 126 ? 25.325 0.525 -43.134 1.00 98.56 126 LYS A CA 1
ATOM 984 C C . LYS A 1 126 ? 25.744 0.414 -41.666 1.00 98.56 126 LYS A C 1
ATOM 986 O O . LYS A 1 126 ? 24.949 -0.049 -40.847 1.00 98.56 126 LYS A O 1
ATOM 991 N N . LYS A 1 127 ? 26.951 0.872 -41.314 1.00 98.50 127 LYS A N 1
ATOM 992 C CA . LYS A 1 127 ? 27.442 0.874 -39.927 1.00 98.50 127 LYS A CA 1
ATOM 993 C C . LYS A 1 127 ? 26.607 1.791 -39.030 1.00 98.50 127 LYS A C 1
ATOM 995 O O . LYS A 1 127 ? 26.165 1.347 -37.974 1.00 98.50 127 LYS A O 1
ATOM 1000 N N . VAL A 1 128 ? 26.326 3.018 -39.469 1.00 98.50 128 VAL A N 1
ATOM 1001 C CA . VAL A 1 128 ? 25.502 3.982 -38.720 1.00 98.50 128 VAL A CA 1
ATOM 1002 C C . VAL A 1 128 ? 24.101 3.425 -38.472 1.00 98.50 128 VAL A C 1
ATOM 1004 O O . VAL A 1 128 ? 23.605 3.484 -37.347 1.00 98.50 128 VAL A O 1
ATOM 1007 N N . LYS A 1 129 ? 23.475 2.814 -39.486 1.00 98.50 129 LYS A N 1
ATOM 1008 C CA . LYS A 1 129 ? 22.167 2.154 -39.339 1.00 98.50 129 LYS A CA 1
ATOM 1009 C C . LYS A 1 129 ? 22.221 0.998 -38.336 1.00 98.50 129 LYS A C 1
ATOM 1011 O O . LYS A 1 129 ? 21.327 0.874 -37.498 1.00 98.50 129 LYS A O 1
ATOM 1016 N N . ALA A 1 130 ? 23.268 0.174 -38.380 1.00 98.56 130 ALA A N 1
ATOM 1017 C CA . ALA A 1 130 ? 23.455 -0.913 -37.421 1.00 98.56 130 ALA A CA 1
ATOM 1018 C C . ALA A 1 130 ? 23.625 -0.390 -35.984 1.00 98.56 130 ALA A C 1
ATOM 1020 O O . ALA A 1 130 ? 22.989 -0.908 -35.066 1.00 98.56 130 ALA A O 1
ATOM 1021 N N . ASP A 1 131 ? 24.421 0.662 -35.786 1.00 98.62 131 ASP A N 1
ATOM 1022 C CA . ASP A 1 131 ? 24.617 1.287 -34.476 1.00 98.62 131 ASP A CA 1
ATOM 1023 C C . ASP A 1 131 ? 23.323 1.919 -33.950 1.00 98.62 131 ASP A C 1
ATOM 1025 O O . ASP A 1 131 ? 22.960 1.698 -32.796 1.00 98.62 131 ASP A O 1
ATOM 1029 N N . GLN A 1 132 ? 22.552 2.607 -34.798 1.00 98.62 132 GLN A N 1
ATOM 1030 C CA . GLN A 1 132 ? 21.228 3.114 -34.423 1.00 98.62 132 GLN A CA 1
ATOM 1031 C C . GLN A 1 132 ? 20.293 1.998 -33.941 1.00 98.62 132 GLN A C 1
ATOM 1033 O O . GLN A 1 132 ? 19.590 2.169 -32.943 1.00 98.62 132 GLN A O 1
ATOM 1038 N N . LEU A 1 133 ? 20.277 0.847 -34.619 1.00 98.56 133 LEU A N 1
ATOM 1039 C CA . LEU A 1 133 ? 19.475 -0.298 -34.187 1.00 98.56 133 LEU A CA 1
ATOM 1040 C C . LEU A 1 133 ? 19.980 -0.882 -32.863 1.00 98.56 133 LEU A C 1
ATOM 1042 O O . LEU A 1 133 ? 19.164 -1.186 -31.995 1.00 98.56 133 LEU A O 1
ATOM 1046 N N . ARG A 1 134 ? 21.300 -0.979 -32.659 1.00 98.62 134 ARG A N 1
ATOM 1047 C CA . ARG A 1 134 ? 21.884 -1.404 -31.374 1.00 98.62 134 ARG A CA 1
ATOM 1048 C C . ARG A 1 134 ? 21.445 -0.491 -30.234 1.00 98.62 134 ARG A C 1
ATOM 1050 O O . ARG A 1 134 ? 20.999 -0.993 -29.205 1.00 98.62 134 ARG A O 1
ATOM 1057 N N . TRP A 1 135 ? 21.490 0.825 -30.433 1.00 98.69 135 TRP A N 1
ATOM 1058 C CA . TRP A 1 135 ? 21.024 1.795 -29.441 1.00 98.69 135 TRP A CA 1
ATOM 1059 C C . TRP A 1 135 ? 19.531 1.650 -29.141 1.00 98.69 135 TRP A C 1
ATOM 1061 O O . TRP A 1 135 ? 19.146 1.628 -27.973 1.00 98.69 135 TRP A O 1
ATOM 1071 N N . LYS A 1 136 ? 18.689 1.462 -30.165 1.00 98.69 136 LYS A N 1
ATOM 1072 C CA . LYS A 1 136 ? 17.250 1.201 -29.979 1.00 98.69 136 LYS A CA 1
ATOM 1073 C C . LYS A 1 136 ? 16.996 -0.087 -29.193 1.00 98.69 136 LYS A C 1
ATOM 1075 O O . LYS A 1 136 ? 16.167 -0.092 -28.285 1.00 98.69 136 LYS A O 1
ATOM 1080 N N . ILE A 1 137 ? 17.728 -1.160 -29.496 1.00 98.75 137 ILE A N 1
ATOM 1081 C CA . ILE A 1 137 ? 17.638 -2.432 -28.765 1.00 98.75 137 ILE A CA 1
ATOM 1082 C C . ILE A 1 137 ? 18.054 -2.241 -27.305 1.00 98.75 137 ILE A C 1
ATOM 1084 O O . ILE A 1 137 ? 17.343 -2.692 -26.412 1.00 98.75 137 ILE A O 1
ATOM 1088 N N . MET A 1 138 ? 19.170 -1.556 -27.046 1.00 98.69 138 MET A N 1
ATOM 1089 C CA . MET A 1 138 ? 19.647 -1.297 -25.685 1.00 98.69 138 MET A CA 1
ATOM 1090 C C . MET A 1 138 ? 18.671 -0.434 -24.885 1.00 98.69 138 MET A C 1
ATOM 1092 O O . MET A 1 138 ? 18.356 -0.771 -23.747 1.00 98.69 138 MET A O 1
ATOM 1096 N N . SER A 1 139 ? 18.129 0.622 -25.492 1.00 98.62 139 SER A N 1
ATOM 1097 C CA . SER A 1 139 ? 17.100 1.463 -24.875 1.00 98.62 139 SER A CA 1
ATOM 1098 C C . SER A 1 139 ? 15.841 0.659 -24.534 1.00 98.62 139 SER A C 1
ATOM 1100 O O . SER A 1 139 ? 15.330 0.747 -23.418 1.00 98.62 139 SER A O 1
ATOM 1102 N N . CYS A 1 140 ? 15.383 -0.200 -25.451 1.00 98.69 140 CYS A N 1
ATOM 1103 C CA . CYS A 1 140 ? 14.242 -1.080 -25.211 1.00 98.69 140 CYS A CA 1
ATOM 1104 C C . CYS A 1 140 ? 14.515 -2.076 -24.071 1.00 98.69 140 CYS A C 1
ATOM 1106 O O . CYS A 1 140 ? 13.685 -2.230 -23.178 1.00 98.69 140 CYS A O 1
ATOM 1108 N N . ARG A 1 141 ? 15.699 -2.703 -24.048 1.00 98.75 141 ARG A N 1
ATOM 1109 C CA . ARG A 1 141 ? 16.116 -3.615 -22.969 1.00 98.75 141 ARG A CA 1
ATOM 1110 C C . ARG A 1 141 ? 16.124 -2.924 -21.609 1.00 98.75 141 ARG A C 1
ATOM 1112 O O . ARG A 1 141 ? 15.568 -3.472 -20.663 1.00 98.75 141 ARG A O 1
ATOM 1119 N N . MET A 1 142 ? 16.692 -1.721 -21.537 1.00 98.75 142 MET A N 1
ATOM 1120 C CA . MET A 1 142 ? 16.715 -0.924 -20.310 1.00 98.75 142 MET A CA 1
ATOM 1121 C C . MET A 1 142 ? 15.295 -0.605 -19.833 1.00 98.75 142 MET A C 1
ATOM 1123 O O . MET A 1 142 ? 14.966 -0.820 -18.671 1.00 98.75 142 MET A O 1
ATOM 1127 N N . LYS A 1 143 ? 14.410 -0.183 -20.744 1.00 98.75 143 LYS A N 1
ATOM 1128 C CA . LYS A 1 143 ? 13.009 0.101 -20.411 1.00 98.75 143 LYS A CA 1
ATOM 1129 C C . LYS A 1 143 ? 12.261 -1.141 -19.918 1.00 98.75 143 LYS A C 1
ATOM 1131 O O . LYS A 1 143 ? 11.491 -1.053 -18.969 1.00 98.75 143 LYS A O 1
ATOM 1136 N N . ILE A 1 144 ? 12.496 -2.304 -20.529 1.00 98.81 144 ILE A N 1
ATOM 1137 C CA . ILE A 1 144 ? 11.925 -3.578 -20.065 1.00 98.81 144 ILE A CA 1
ATOM 1138 C C . ILE A 1 144 ? 12.409 -3.897 -18.648 1.00 98.81 144 ILE A C 1
ATOM 1140 O O . ILE A 1 144 ? 11.609 -4.329 -17.823 1.00 98.81 144 ILE A O 1
ATOM 1144 N N . GLN A 1 145 ? 13.694 -3.689 -18.359 1.00 98.75 145 GLN A N 1
ATOM 1145 C CA . GLN A 1 145 ? 14.246 -3.921 -17.028 1.00 98.75 145 GLN A CA 1
ATOM 1146 C C . GLN A 1 145 ? 13.609 -2.997 -15.982 1.00 98.75 145 GLN A C 1
ATOM 1148 O O . GLN A 1 145 ? 13.100 -3.494 -14.982 1.00 98.75 145 GLN A O 1
ATOM 1153 N N . GLN A 1 146 ? 13.520 -1.696 -16.264 1.00 98.69 146 GLN A N 1
ATOM 1154 C CA . GLN A 1 146 ? 12.862 -0.724 -15.382 1.00 98.69 146 GLN A CA 1
ATOM 1155 C C . GLN A 1 146 ? 11.402 -1.098 -15.091 1.00 98.69 146 GLN A C 1
ATOM 1157 O O . GLN A 1 146 ? 10.949 -1.034 -13.951 1.00 98.69 146 GLN A O 1
ATOM 1162 N N . LEU A 1 147 ? 10.655 -1.537 -16.111 1.00 98.75 147 LEU A N 1
ATOM 1163 C CA . LEU A 1 147 ? 9.271 -1.981 -15.930 1.00 98.75 147 LEU A CA 1
ATOM 1164 C C . LEU A 1 147 ? 9.177 -3.255 -15.081 1.00 98.75 147 LEU A C 1
ATOM 1166 O O . LEU A 1 147 ? 8.267 -3.378 -14.266 1.00 98.75 147 LEU A O 1
ATOM 1170 N N . ARG A 1 148 ? 10.106 -4.202 -15.249 1.00 98.75 148 ARG A N 1
ATOM 1171 C CA . ARG A 1 148 ? 10.155 -5.418 -14.424 1.00 98.75 148 ARG A CA 1
ATOM 1172 C C . ARG A 1 148 ? 10.441 -5.097 -12.962 1.00 98.75 148 ARG A C 1
ATOM 1174 O O . ARG A 1 148 ? 9.781 -5.662 -12.098 1.00 98.75 148 ARG A O 1
ATOM 1181 N N . GLU A 1 149 ? 11.383 -4.196 -12.701 1.00 98.75 149 GLU A N 1
ATOM 1182 C CA . GLU A 1 149 ? 11.713 -3.730 -11.351 1.00 98.75 149 GLU A CA 1
ATOM 1183 C C . GLU A 1 149 ? 10.500 -3.050 -10.705 1.00 98.75 149 GLU A C 1
ATOM 1185 O O . GLU A 1 149 ? 10.089 -3.453 -9.621 1.00 98.75 149 GLU A O 1
ATOM 1190 N N . ALA A 1 150 ? 9.830 -2.138 -11.419 1.00 98.69 150 ALA A N 1
ATOM 1191 C CA . ALA A 1 150 ? 8.614 -1.484 -10.934 1.00 98.69 150 ALA A CA 1
ATOM 1192 C C . ALA A 1 150 ? 7.483 -2.480 -10.608 1.00 98.69 150 ALA A C 1
ATOM 1194 O O . ALA A 1 150 ? 6.813 -2.353 -9.583 1.00 98.69 150 ALA A O 1
ATOM 1195 N N . ILE A 1 151 ? 7.283 -3.501 -11.452 1.00 98.81 151 ILE A N 1
ATOM 1196 C CA . ILE A 1 151 ? 6.309 -4.573 -11.193 1.00 98.81 151 ILE A CA 1
ATOM 1197 C C . ILE A 1 151 ? 6.715 -5.396 -9.963 1.00 98.81 151 ILE A C 1
ATOM 1199 O O . ILE A 1 151 ? 5.850 -5.780 -9.177 1.00 98.81 151 ILE A O 1
ATOM 1203 N N . CYS A 1 152 ? 8.006 -5.689 -9.789 1.00 98.69 152 CYS A N 1
ATOM 1204 C CA . CYS A 1 152 ? 8.502 -6.449 -8.643 1.00 98.69 152 CYS A CA 1
ATOM 1205 C C . CYS A 1 152 ? 8.233 -5.707 -7.332 1.00 98.69 152 CYS A C 1
ATOM 1207 O O . CYS A 1 152 ? 7.573 -6.262 -6.456 1.00 98.69 152 CYS A O 1
ATOM 1209 N N . THR A 1 153 ? 8.640 -4.438 -7.249 1.00 98.62 153 THR A N 1
ATOM 1210 C CA . THR A 1 153 ? 8.405 -3.583 -6.079 1.00 98.62 153 THR A CA 1
ATOM 1211 C C . THR A 1 153 ? 6.914 -3.457 -5.778 1.00 98.62 153 THR A C 1
ATOM 1213 O O . THR A 1 153 ? 6.483 -3.732 -4.664 1.00 98.62 153 THR A O 1
ATOM 1216 N N . SER A 1 154 ? 6.090 -3.172 -6.793 1.00 98.69 154 SER A N 1
ATOM 1217 C CA . SER A 1 154 ? 4.638 -3.076 -6.605 1.00 98.69 154 SER A CA 1
ATOM 1218 C C . SER A 1 154 ? 4.022 -4.380 -6.082 1.00 98.69 154 SER A C 1
ATOM 1220 O O . SER A 1 154 ? 3.139 -4.354 -5.225 1.00 98.69 154 SER A O 1
ATOM 1222 N N . ASN A 1 155 ? 4.488 -5.539 -6.553 1.00 98.69 155 ASN A N 1
ATOM 1223 C CA . ASN A 1 155 ? 4.009 -6.828 -6.058 1.00 98.69 155 ASN A CA 1
ATOM 1224 C C . ASN A 1 155 ? 4.425 -7.096 -4.605 1.00 98.69 155 ASN A C 1
ATOM 1226 O O . ASN A 1 155 ? 3.660 -7.719 -3.866 1.00 98.69 155 ASN A O 1
ATOM 1230 N N . GLU A 1 156 ? 5.619 -6.674 -4.196 1.00 98.69 156 GLU A N 1
ATOM 1231 C CA . GLU A 1 156 ? 6.085 -6.766 -2.809 1.00 98.69 156 GLU A CA 1
ATOM 1232 C C . GLU A 1 156 ? 5.260 -5.866 -1.884 1.00 98.69 156 GLU A C 1
ATOM 1234 O O . GLU A 1 156 ? 4.799 -6.339 -0.844 1.00 98.69 156 GLU A O 1
ATOM 1239 N N . ASP A 1 157 ? 4.958 -4.639 -2.311 1.00 98.56 157 ASP A N 1
ATOM 1240 C CA . ASP A 1 157 ? 4.085 -3.710 -1.583 1.00 98.56 157 ASP A CA 1
ATOM 1241 C C . ASP A 1 157 ? 2.662 -4.264 -1.429 1.00 98.56 157 ASP A C 1
ATOM 1243 O O . ASP A 1 157 ? 2.052 -4.195 -0.362 1.00 98.56 157 ASP A O 1
ATOM 1247 N N . VAL A 1 158 ? 2.120 -4.885 -2.481 1.00 98.69 158 VAL A N 1
ATOM 1248 C CA . VAL A 1 158 ? 0.803 -5.535 -2.412 1.00 98.69 158 VAL A CA 1
ATOM 1249 C C . VAL A 1 158 ? 0.821 -6.722 -1.446 1.00 98.69 158 VAL A C 1
ATOM 1251 O O . VAL A 1 158 ? -0.162 -6.944 -0.737 1.00 98.69 158 VAL A O 1
ATOM 1254 N N . LYS A 1 159 ? 1.905 -7.505 -1.405 1.00 98.69 159 LYS A N 1
ATOM 1255 C CA . LYS A 1 159 ? 2.042 -8.622 -0.455 1.00 98.69 159 LYS A CA 1
ATOM 1256 C C . LYS A 1 159 ? 2.136 -8.114 0.983 1.00 98.69 159 LYS A C 1
ATOM 1258 O O . LYS A 1 159 ? 1.362 -8.568 1.820 1.00 98.69 159 LYS A O 1
ATOM 1263 N N . SER A 1 160 ? 3.005 -7.141 1.251 1.00 98.62 160 SER A N 1
ATOM 1264 C CA . SER A 1 160 ? 3.161 -6.562 2.590 1.00 98.62 160 SER A CA 1
ATOM 1265 C C . SER A 1 160 ? 1.864 -5.899 3.072 1.00 98.62 160 SER A C 1
ATOM 1267 O O . SER A 1 160 ? 1.442 -6.114 4.210 1.00 98.62 160 SER A O 1
ATOM 1269 N N . GLY A 1 161 ? 1.157 -5.191 2.185 1.00 98.69 161 GLY A N 1
ATOM 1270 C CA . GLY A 1 161 ? -0.158 -4.616 2.463 1.00 98.69 161 GLY A CA 1
ATOM 1271 C C . GLY A 1 161 ? -1.219 -5.670 2.797 1.00 98.69 161 GLY A C 1
ATOM 1272 O O . GLY A 1 161 ? -1.994 -5.485 3.737 1.00 98.69 161 GLY A O 1
ATOM 1273 N N . LYS A 1 162 ? -1.238 -6.806 2.084 1.00 98.69 162 LYS A N 1
ATOM 1274 C CA . LYS A 1 162 ? -2.134 -7.935 2.396 1.00 98.69 162 LYS A CA 1
ATOM 1275 C C . LYS A 1 162 ? -1.840 -8.538 3.768 1.00 98.69 162 LYS A C 1
ATOM 1277 O O . LYS A 1 162 ? -2.779 -8.792 4.521 1.00 98.69 162 LYS A O 1
ATOM 1282 N N . ASP A 1 163 ? -0.571 -8.725 4.112 1.00 98.56 163 ASP A N 1
ATOM 1283 C CA . ASP A 1 163 ? -0.179 -9.282 5.410 1.00 98.56 163 ASP A CA 1
ATOM 1284 C C . ASP A 1 163 ? -0.573 -8.353 6.568 1.00 98.56 163 ASP A C 1
ATOM 1286 O O . ASP A 1 163 ? -1.102 -8.808 7.587 1.00 98.56 163 ASP A O 1
ATOM 1290 N N . LEU A 1 164 ? -0.385 -7.038 6.404 1.00 98.69 164 LEU A N 1
ATOM 1291 C CA . LEU A 1 164 ? -0.831 -6.033 7.374 1.00 98.69 164 LEU A CA 1
ATOM 1292 C C . LEU A 1 164 ? -2.353 -6.034 7.542 1.00 98.69 164 LEU A C 1
ATOM 1294 O O . LEU A 1 164 ? -2.848 -5.996 8.672 1.00 98.69 164 LEU A O 1
ATOM 1298 N N . LEU A 1 165 ? -3.096 -6.125 6.436 1.00 98.56 165 LEU A N 1
ATOM 1299 C CA . LEU A 1 165 ? -4.555 -6.198 6.463 1.00 98.56 165 LEU A CA 1
ATOM 1300 C C . LEU A 1 165 ? -5.041 -7.432 7.233 1.00 98.56 165 LEU A C 1
ATOM 1302 O O . LEU A 1 165 ? -5.924 -7.307 8.081 1.00 98.56 165 LEU A O 1
ATOM 1306 N N . LEU A 1 166 ? -4.449 -8.604 6.983 1.00 98.69 166 LEU A N 1
ATOM 1307 C CA . LEU A 1 166 ? -4.801 -9.840 7.688 1.00 98.69 166 LEU A CA 1
ATOM 1308 C C . LEU A 1 166 ? -4.542 -9.729 9.195 1.00 98.69 166 LEU A C 1
ATOM 1310 O O . LEU A 1 166 ? -5.410 -10.086 9.992 1.00 98.69 166 LEU A O 1
ATOM 1314 N N . ARG A 1 167 ? -3.394 -9.170 9.598 1.00 98.56 167 ARG A N 1
ATOM 1315 C CA . ARG A 1 167 ? -3.080 -8.936 11.019 1.00 98.56 167 ARG A CA 1
ATOM 1316 C C . ARG A 1 167 ? -4.074 -7.982 11.679 1.00 98.56 167 ARG A C 1
ATOM 1318 O O . ARG A 1 167 ? -4.572 -8.266 12.766 1.00 98.56 167 ARG A O 1
ATOM 1325 N N . SER A 1 168 ? -4.401 -6.875 11.011 1.00 98.44 168 SER A N 1
ATOM 1326 C CA . SER A 1 168 ? -5.382 -5.903 11.508 1.00 98.44 168 SER A CA 1
ATOM 1327 C C . SER A 1 168 ? -6.783 -6.515 11.634 1.00 98.44 168 SER A C 1
ATOM 1329 O O . SER A 1 168 ? -7.491 -6.280 12.619 1.00 98.44 168 SER A O 1
ATOM 1331 N N . GLN A 1 169 ? -7.177 -7.355 10.673 1.00 98.62 169 GLN A N 1
ATOM 1332 C CA . GLN A 1 169 ? -8.444 -8.077 10.710 1.00 98.62 169 GLN A CA 1
ATOM 1333 C C . GLN A 1 169 ? -8.493 -9.063 11.885 1.00 98.62 169 GLN A C 1
ATOM 1335 O O . GLN A 1 169 ? -9.490 -9.100 12.610 1.00 98.62 169 GLN A O 1
ATOM 1340 N N . GLU A 1 170 ? -7.427 -9.832 12.110 1.00 98.56 170 GLU A N 1
ATOM 1341 C CA . GLU A 1 170 ? -7.330 -10.763 13.237 1.00 98.56 170 GLU A CA 1
ATOM 1342 C C . GLU A 1 170 ? -7.419 -10.028 14.584 1.00 98.56 170 GLU A C 1
ATOM 1344 O O . GLU A 1 170 ? -8.167 -10.440 15.482 1.00 98.56 170 GLU A O 1
ATOM 1349 N N . GLU A 1 171 ? -6.713 -8.904 14.722 1.00 98.62 171 GLU A N 1
ATOM 1350 C CA . GLU A 1 171 ? -6.769 -8.068 15.918 1.00 98.62 171 GLU A CA 1
ATOM 1351 C C . GLU A 1 171 ? -8.173 -7.498 16.147 1.00 98.62 171 GLU A C 1
ATOM 1353 O O . GLU A 1 171 ? -8.706 -7.594 17.258 1.00 98.62 171 GLU A O 1
ATOM 1358 N N . SER A 1 172 ? -8.816 -6.996 15.093 1.00 98.56 172 SER A N 1
ATOM 1359 C CA . SER A 1 172 ? -10.188 -6.488 15.148 1.00 98.56 172 SER A CA 1
ATOM 1360 C C . SER A 1 172 ? -11.168 -7.574 15.595 1.00 98.56 172 SER A C 1
ATOM 1362 O O . SER A 1 172 ? -11.960 -7.358 16.512 1.00 98.56 172 SER A O 1
ATOM 1364 N N . GLN A 1 173 ? -11.063 -8.788 15.046 1.00 98.62 173 GLN A N 1
ATOM 1365 C CA . GLN A 1 173 ? -11.873 -9.931 15.479 1.00 98.62 173 GLN A CA 1
ATOM 1366 C C . GLN A 1 173 ? -11.582 -10.333 16.932 1.00 98.62 173 GLN A C 1
ATOM 1368 O O . GLN A 1 173 ? -12.483 -10.747 17.670 1.00 98.62 173 GLN A O 1
ATOM 1373 N N . ARG A 1 174 ? -10.326 -10.241 17.386 1.00 98.56 174 ARG A N 1
ATOM 1374 C CA . ARG A 1 174 ? -9.950 -10.502 18.785 1.00 98.56 174 ARG A CA 1
ATOM 1375 C C . ARG A 1 174 ? -10.582 -9.479 19.725 1.00 98.56 174 ARG A C 1
ATOM 1377 O O . ARG A 1 174 ? -11.104 -9.862 20.776 1.00 98.56 174 ARG A O 1
ATOM 1384 N N . LEU A 1 175 ? -10.533 -8.200 19.362 1.00 98.50 175 LEU A N 1
ATOM 1385 C CA . LEU A 1 175 ? -11.136 -7.106 20.119 1.00 98.50 175 LEU A CA 1
ATOM 1386 C C . LEU A 1 175 ? -12.657 -7.217 20.136 1.00 98.50 175 LEU A C 1
ATOM 1388 O O . LEU A 1 175 ? -13.246 -7.113 21.207 1.00 98.50 175 LEU A O 1
ATOM 1392 N N . GLN A 1 176 ? -13.286 -7.541 19.008 1.00 98.50 176 GLN A N 1
ATOM 1393 C CA . GLN A 1 176 ? -14.729 -7.754 18.932 1.00 98.50 176 GLN A CA 1
ATOM 1394 C C . GLN A 1 176 ? -15.174 -8.890 19.860 1.00 98.50 176 GLN A C 1
ATOM 1396 O O . GLN A 1 176 ? -16.081 -8.706 20.668 1.00 98.50 176 GLN A O 1
ATOM 1401 N N . ARG A 1 177 ? -14.463 -10.027 19.856 1.00 98.44 177 ARG A N 1
ATOM 1402 C CA . ARG A 1 177 ? -14.722 -11.129 20.800 1.00 98.44 177 ARG A CA 1
ATOM 1403 C C . ARG A 1 177 ? -14.574 -10.699 22.264 1.00 98.44 177 ARG A C 1
ATOM 1405 O O . ARG A 1 177 ? -15.325 -11.167 23.117 1.00 98.44 177 ARG A O 1
ATOM 1412 N N . ARG A 1 178 ? -13.605 -9.832 22.587 1.00 98.44 178 ARG A N 1
ATOM 1413 C CA . ARG A 1 178 ? -13.452 -9.262 23.941 1.00 98.44 178 ARG A CA 1
ATOM 1414 C C . ARG A 1 178 ? -14.617 -8.334 24.285 1.00 98.44 178 ARG A C 1
ATOM 1416 O O . ARG A 1 178 ? -15.181 -8.469 25.367 1.00 98.44 178 ARG A O 1
ATOM 1423 N N . ALA A 1 179 ? -14.996 -7.448 23.368 1.00 98.50 179 ALA A N 1
ATOM 1424 C CA . ALA A 1 179 ? -16.099 -6.513 23.540 1.00 98.50 179 ALA A CA 1
ATOM 1425 C C . ALA A 1 179 ? -17.419 -7.246 23.813 1.00 98.50 179 ALA A C 1
ATOM 1427 O O . ALA A 1 179 ? -18.103 -6.893 24.770 1.00 98.50 179 ALA A O 1
ATOM 1428 N N . SER A 1 180 ? -17.722 -8.323 23.078 1.00 98.56 180 SER A N 1
ATOM 1429 C CA . SER A 1 180 ? -18.910 -9.155 23.322 1.00 98.56 180 SER A CA 1
ATOM 1430 C C . SER A 1 180 ? -18.939 -9.732 24.741 1.00 98.56 180 SER A C 1
ATOM 1432 O O . SER A 1 180 ? -19.929 -9.572 25.447 1.00 98.56 180 SER A O 1
ATOM 1434 N N . ARG A 1 181 ? -17.826 -10.305 25.224 1.00 98.38 181 ARG A N 1
ATOM 1435 C CA . ARG A 1 181 ? -17.742 -10.824 26.606 1.00 98.38 181 ARG A CA 1
ATOM 1436 C C . ARG A 1 181 ? -17.916 -9.730 27.657 1.00 98.38 181 ARG A C 1
ATOM 1438 O O . ARG A 1 181 ? -18.553 -9.940 28.689 1.00 98.38 181 ARG A O 1
ATOM 1445 N N . HIS A 1 182 ? -17.328 -8.557 27.424 1.00 98.56 182 HIS A N 1
ATOM 1446 C CA . HIS A 1 182 ? -17.504 -7.419 28.322 1.00 98.56 182 HIS A CA 1
ATOM 1447 C C . HIS A 1 182 ? -18.948 -6.919 28.317 1.00 98.56 182 HIS A C 1
ATOM 1449 O O . HIS A 1 182 ? -19.471 -6.602 29.385 1.00 98.56 182 HIS A O 1
ATOM 1455 N N . GLN A 1 183 ? -19.607 -6.911 27.160 1.00 98.50 183 GLN A N 1
ATOM 1456 C CA . GLN A 1 183 ? -21.011 -6.547 27.034 1.00 98.50 183 GLN A CA 1
ATOM 1457 C C . GLN A 1 183 ? -21.911 -7.515 27.812 1.00 98.50 183 GLN A C 1
ATOM 1459 O O . GLN A 1 183 ? -22.685 -7.073 28.655 1.00 98.50 183 GLN A O 1
ATOM 1464 N N . GLU A 1 184 ? -21.715 -8.826 27.665 1.00 98.50 184 GLU A N 1
ATOM 1465 C CA . GLU A 1 184 ? -22.438 -9.837 28.451 1.00 98.50 184 GLU A CA 1
ATOM 1466 C C . GLU A 1 184 ? -22.245 -9.648 29.964 1.00 98.50 184 GLU A C 1
ATOM 1468 O O . GLU A 1 184 ? -23.198 -9.745 30.746 1.00 98.50 184 GLU A O 1
ATOM 1473 N N . LYS A 1 185 ? -21.012 -9.337 30.396 1.00 98.50 185 LYS A N 1
ATOM 1474 C CA . LYS A 1 185 ? -20.710 -9.060 31.807 1.00 98.50 185 LYS A CA 1
ATOM 1475 C C . LYS A 1 185 ? -21.440 -7.807 32.295 1.00 98.50 185 LYS A C 1
ATOM 1477 O O . LYS A 1 185 ? -22.022 -7.839 33.381 1.00 98.50 185 LYS A O 1
ATOM 1482 N N . ARG A 1 186 ? -21.450 -6.732 31.500 1.00 98.69 186 ARG A N 1
ATOM 1483 C CA . ARG A 1 186 ? -22.210 -5.505 31.795 1.00 98.69 186 ARG A CA 1
ATOM 1484 C C . ARG A 1 186 ? -23.700 -5.802 31.919 1.00 98.69 186 ARG A C 1
ATOM 1486 O O . ARG A 1 186 ? -24.309 -5.384 32.898 1.00 98.69 186 ARG A O 1
ATOM 1493 N N . ASP A 1 187 ? -24.264 -6.585 31.006 1.00 98.62 187 ASP A N 1
ATOM 1494 C CA . ASP A 1 187 ? -25.688 -6.929 31.016 1.00 98.62 187 ASP A CA 1
ATOM 1495 C C . ASP A 1 187 ? -26.061 -7.831 32.198 1.00 98.62 187 ASP A C 1
ATOM 1497 O O . ASP A 1 187 ? -27.164 -7.734 32.743 1.00 98.62 187 ASP A O 1
ATOM 1501 N N . LYS A 1 188 ? -25.148 -8.702 32.646 1.00 98.69 188 LYS A N 1
ATOM 1502 C CA . LYS A 1 188 ? -25.330 -9.496 33.870 1.00 98.69 188 LYS A CA 1
ATOM 1503 C C . LYS A 1 188 ? -25.332 -8.613 35.121 1.00 98.69 188 LYS A C 1
ATOM 1505 O O . LYS A 1 188 ? -26.210 -8.776 35.965 1.00 98.69 188 LYS A O 1
ATOM 1510 N N . ILE A 1 189 ? -24.393 -7.670 35.222 1.00 98.62 189 ILE A N 1
ATOM 1511 C CA . ILE A 1 189 ? -24.316 -6.722 36.345 1.00 98.62 189 ILE A CA 1
ATOM 1512 C C . ILE A 1 189 ? -25.544 -5.810 36.360 1.00 98.62 189 ILE A C 1
ATOM 1514 O O . ILE A 1 189 ? -26.179 -5.669 37.399 1.00 98.62 189 ILE A O 1
ATOM 1518 N N . LYS A 1 190 ? -25.935 -5.256 35.207 1.00 98.62 190 LYS A N 1
ATOM 1519 C CA . LYS A 1 190 ? -27.119 -4.396 35.078 1.00 98.62 190 LYS A CA 1
ATOM 1520 C C . LYS A 1 190 ? -28.378 -5.099 35.588 1.00 98.62 190 LYS A C 1
ATOM 1522 O O . LYS A 1 190 ? -29.099 -4.536 36.404 1.00 98.62 190 LYS A O 1
ATOM 1527 N N . ARG A 1 191 ? -28.598 -6.355 35.177 1.00 98.62 191 ARG A N 1
ATOM 1528 C CA . ARG A 1 191 ? -29.725 -7.173 35.658 1.00 98.62 191 ARG A CA 1
ATOM 1529 C C . ARG A 1 191 ? -29.668 -7.439 37.161 1.00 98.62 191 ARG A C 1
ATOM 1531 O O . ARG A 1 191 ? -30.708 -7.442 37.809 1.00 98.62 191 ARG A O 1
ATOM 1538 N N . HIS A 1 192 ? -28.484 -7.688 37.716 1.00 98.56 192 HIS A N 1
ATOM 1539 C CA . HIS A 1 192 ? -28.331 -7.897 39.156 1.00 98.56 192 HIS A CA 1
ATOM 1540 C C . HIS A 1 192 ? -28.642 -6.625 39.954 1.00 98.56 192 HIS A C 1
ATOM 1542 O O . HIS A 1 192 ? -29.435 -6.683 40.889 1.00 98.56 192 HIS A O 1
ATOM 1548 N N . ASN A 1 193 ? -28.085 -5.485 39.540 1.00 98.62 193 ASN A N 1
ATOM 1549 C CA . ASN A 1 193 ? -28.324 -4.196 40.186 1.00 98.62 193 ASN A CA 1
ATOM 1550 C C . ASN A 1 193 ? -29.801 -3.805 40.137 1.00 98.62 193 ASN A C 1
ATOM 1552 O O . ASN A 1 193 ? -30.323 -3.323 41.133 1.00 98.62 193 ASN A O 1
ATOM 1556 N N . GLN A 1 194 ? -30.480 -4.064 39.015 1.00 98.62 194 GLN A N 1
ATOM 1557 C CA . GLN A 1 194 ? -31.913 -3.809 38.900 1.00 98.62 194 GLN A CA 1
ATOM 1558 C C . GLN A 1 194 ? -32.714 -4.632 39.916 1.00 98.62 194 GLN A C 1
ATOM 1560 O O . GLN A 1 194 ? -33.451 -4.062 40.706 1.00 98.62 194 GLN A O 1
ATOM 1565 N N . ARG A 1 195 ? -32.472 -5.949 40.001 1.00 98.44 195 ARG A N 1
ATOM 1566 C CA . ARG A 1 195 ? -33.139 -6.813 40.996 1.00 98.44 195 ARG A CA 1
ATOM 1567 C C . ARG A 1 195 ? -32.876 -6.377 42.436 1.00 98.44 195 ARG A C 1
ATOM 1569 O O . ARG A 1 195 ? -33.754 -6.499 43.284 1.00 98.44 195 ARG A O 1
ATOM 1576 N N . LEU A 1 196 ? -31.653 -5.933 42.731 1.00 98.50 196 LEU A N 1
ATOM 1577 C CA . LEU A 1 196 ? -31.304 -5.438 44.059 1.00 98.50 196 LEU A CA 1
ATOM 1578 C C . LEU A 1 196 ? -32.029 -4.122 44.361 1.00 98.50 196 LEU A C 1
ATOM 1580 O O . LEU A 1 196 ? -32.544 -3.967 45.465 1.00 98.50 196 LEU A O 1
ATOM 1584 N N . GLY A 1 197 ? -32.111 -3.221 43.378 1.00 98.56 197 GLY A N 1
ATOM 1585 C CA . GLY A 1 197 ? -32.902 -1.994 43.452 1.00 98.56 197 GLY A CA 1
ATOM 1586 C C . GLY A 1 197 ? -34.368 -2.281 43.765 1.00 98.56 197 GLY A C 1
ATOM 1587 O O . GLY A 1 197 ? -34.873 -1.786 44.768 1.00 98.56 197 GLY A O 1
ATOM 1588 N N . ASP A 1 198 ? -35.002 -3.175 43.001 1.00 98.44 198 ASP A N 1
ATOM 1589 C CA . ASP A 1 198 ? -36.402 -3.572 43.202 1.00 98.44 198 ASP A CA 1
ATOM 1590 C C . ASP A 1 198 ? -36.637 -4.147 44.617 1.00 98.44 198 ASP A C 1
ATOM 1592 O O . ASP A 1 198 ? -37.651 -3.877 45.267 1.00 98.44 198 ASP A O 1
ATOM 1596 N N . LEU A 1 199 ? -35.682 -4.935 45.133 1.00 98.50 199 LEU A N 1
ATOM 1597 C CA . LEU A 1 199 ? -35.749 -5.500 46.484 1.00 98.50 199 LEU A CA 1
ATOM 1598 C C . LEU A 1 199 ? -35.623 -4.422 47.570 1.00 98.50 199 LEU A C 1
ATOM 1600 O O . LEU A 1 199 ? -36.323 -4.490 48.582 1.00 98.50 199 LEU A O 1
ATOM 1604 N N . MET A 1 200 ? -34.726 -3.451 47.384 1.00 98.50 200 MET A N 1
ATOM 1605 C CA . MET A 1 200 ? -34.558 -2.326 48.308 1.00 98.50 200 MET A CA 1
ATOM 1606 C C . MET A 1 200 ? -35.783 -1.425 48.320 1.00 98.50 200 MET A C 1
ATOM 1608 O O . MET A 1 200 ? -36.266 -1.083 49.396 1.00 98.50 200 MET A O 1
ATOM 1612 N N . GLU A 1 201 ? -36.344 -1.126 47.153 1.00 98.50 201 GLU A N 1
ATOM 1613 C CA . GLU A 1 201 ? -37.575 -0.354 47.036 1.00 98.50 201 GLU A CA 1
ATOM 1614 C C . GLU A 1 201 ? -38.753 -1.069 47.710 1.00 98.50 201 GLU A C 1
ATOM 1616 O O . GLU A 1 201 ? -39.526 -0.447 48.439 1.00 98.50 201 GLU A O 1
ATOM 1621 N N . LYS A 1 202 ? -38.873 -2.394 47.543 1.00 98.50 202 LYS A N 1
ATOM 1622 C CA . LYS A 1 202 ? -39.891 -3.184 48.249 1.00 98.50 202 LYS A CA 1
ATOM 1623 C C . LYS A 1 202 ? -39.713 -3.119 49.768 1.00 98.50 202 LYS A C 1
ATOM 1625 O O . LYS A 1 202 ? -40.666 -2.801 50.466 1.00 98.50 202 LYS A O 1
ATOM 1630 N N . LYS A 1 203 ? -38.502 -3.367 50.284 1.00 98.38 203 LYS A N 1
ATOM 1631 C CA . LYS A 1 203 ? -38.240 -3.295 51.733 1.00 98.38 203 LYS A CA 1
ATOM 1632 C C . LYS A 1 203 ? -38.472 -1.898 52.300 1.00 98.38 203 LYS A C 1
ATOM 1634 O O . LYS A 1 203 ? -38.961 -1.782 53.417 1.00 98.38 203 LYS A O 1
ATOM 1639 N N . SER A 1 204 ? -38.121 -0.857 51.548 1.00 98.44 204 SER A N 1
ATOM 1640 C CA . SER A 1 204 ? -38.358 0.524 51.960 1.00 98.44 204 SER A CA 1
ATOM 1641 C C . SER A 1 204 ? -39.851 0.819 52.066 1.00 98.44 204 SER A C 1
ATOM 1643 O O . SER A 1 204 ? -40.271 1.422 53.049 1.00 98.44 204 SER A O 1
ATOM 1645 N N . ARG A 1 205 ? -40.655 0.357 51.099 1.00 98.50 205 ARG A N 1
ATOM 1646 C CA . ARG A 1 205 ? -42.119 0.465 51.159 1.00 98.50 205 ARG A CA 1
ATOM 1647 C C . ARG A 1 205 ? -42.698 -0.318 52.335 1.00 98.50 205 ARG A C 1
ATOM 1649 O O . ARG A 1 205 ? -43.458 0.247 53.109 1.00 98.50 205 ARG A O 1
ATOM 1656 N N . ASP A 1 206 ? -42.288 -1.572 52.520 1.00 98.25 206 ASP A N 1
ATOM 1657 C CA . ASP A 1 206 ? -42.754 -2.411 53.634 1.00 98.25 206 ASP A CA 1
ATOM 1658 C C . ASP A 1 206 ? -42.423 -1.782 55.002 1.00 98.25 206 ASP A C 1
ATOM 1660 O O . ASP A 1 206 ? -43.227 -1.843 55.932 1.00 98.25 206 ASP A O 1
ATOM 1664 N N . LEU A 1 207 ? -41.237 -1.177 55.142 1.00 98.38 207 LEU A N 1
ATOM 1665 C CA . LEU A 1 207 ? -40.840 -0.464 56.356 1.00 98.38 207 LEU A CA 1
ATOM 1666 C C . LEU A 1 207 ? -41.690 0.789 56.576 1.00 98.38 207 LEU A C 1
ATOM 1668 O O . LEU A 1 207 ? -42.119 1.024 57.702 1.00 98.38 207 LEU A O 1
ATOM 1672 N N . HIS A 1 208 ? -41.938 1.564 55.520 1.00 98.44 208 HIS A N 1
ATOM 1673 C CA . HIS A 1 208 ? -42.763 2.766 55.592 1.00 98.44 208 HIS A CA 1
ATOM 1674 C C . HIS A 1 208 ? -44.177 2.438 56.084 1.00 98.44 208 HIS A C 1
ATOM 1676 O O . HIS A 1 208 ? -44.593 2.980 57.101 1.00 98.44 208 HIS A O 1
ATOM 1682 N N . VAL A 1 209 ? -44.826 1.436 55.481 1.00 98.44 209 VAL A N 1
ATOM 1683 C CA . VAL A 1 209 ? -46.162 0.963 55.890 1.00 98.44 209 VAL A CA 1
ATOM 1684 C C . VAL A 1 209 ? -46.190 0.522 57.360 1.00 98.44 209 VAL A C 1
ATOM 1686 O O . VAL A 1 209 ? -47.142 0.797 58.083 1.00 98.44 209 VAL A O 1
ATOM 1689 N N . ARG A 1 210 ? -45.139 -0.151 57.852 1.00 98.12 210 ARG A N 1
ATOM 1690 C CA . ARG A 1 210 ? -45.060 -0.558 59.269 1.00 98.12 210 ARG A CA 1
ATOM 1691 C C . ARG A 1 210 ? -44.873 0.620 60.218 1.00 98.12 210 ARG A C 1
ATOM 1693 O O . ARG A 1 210 ? -45.381 0.573 61.334 1.00 98.12 210 ARG A O 1
ATOM 1700 N N . LEU A 1 211 ? -44.097 1.624 59.813 1.00 98.12 211 LEU A N 1
ATOM 1701 C CA . LEU A 1 211 ? -43.898 2.834 60.605 1.00 98.12 211 LEU A CA 1
ATOM 1702 C C . LEU A 1 211 ? -45.185 3.658 60.676 1.00 98.12 211 LEU A C 1
ATOM 1704 O O . LEU A 1 211 ? -45.499 4.147 61.756 1.00 98.12 211 LEU A O 1
ATOM 1708 N N . GLU A 1 212 ? -45.933 3.749 59.576 1.00 98.25 212 GLU A N 1
ATOM 1709 C CA . GLU A 1 212 ? -47.263 4.369 59.540 1.00 98.25 212 GLU A CA 1
ATOM 1710 C C . GLU A 1 212 ? -48.230 3.642 60.481 1.00 98.25 212 GLU A C 1
ATOM 1712 O O . GLU A 1 212 ? -48.762 4.264 61.395 1.00 98.25 212 GLU A O 1
ATOM 1717 N N . ALA A 1 213 ? -48.351 2.315 60.374 1.00 98.00 213 ALA A N 1
ATOM 1718 C CA . ALA A 1 213 ? -49.211 1.534 61.268 1.00 98.00 213 ALA A CA 1
ATOM 1719 C C . ALA A 1 213 ? -48.811 1.666 62.754 1.00 98.00 213 ALA A C 1
ATOM 1721 O O . ALA A 1 213 ? -49.657 1.750 63.639 1.00 98.00 213 ALA A O 1
ATOM 1722 N N . LEU A 1 214 ? -47.507 1.707 63.058 1.00 98.19 214 LEU A N 1
ATOM 1723 C CA . LEU A 1 214 ? -47.027 1.938 64.423 1.00 98.19 214 LEU A CA 1
ATOM 1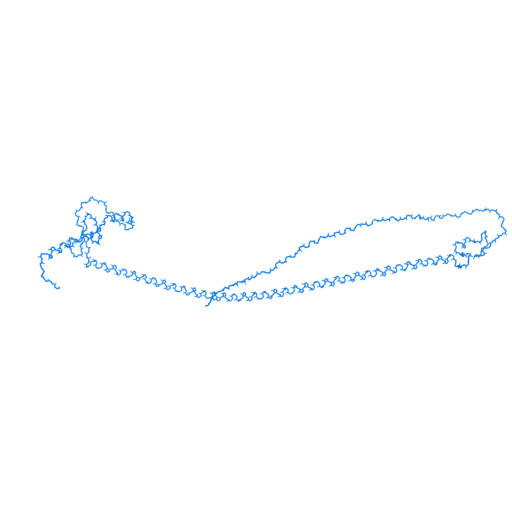724 C C . LEU A 1 214 ? -47.359 3.354 64.916 1.00 98.19 214 LEU A C 1
ATOM 1726 O O . LEU A 1 214 ? -47.616 3.537 66.105 1.00 98.19 214 LEU A O 1
ATOM 1730 N N . ALA A 1 215 ? -47.311 4.351 64.031 1.00 97.94 215 ALA A N 1
ATOM 1731 C CA . ALA A 1 215 ? -47.699 5.715 64.356 1.00 97.94 215 ALA A CA 1
ATOM 1732 C C . ALA A 1 215 ? -49.200 5.803 64.660 1.00 97.94 215 ALA A C 1
ATOM 1734 O O . ALA A 1 215 ? -49.548 6.412 65.667 1.00 97.94 215 ALA A O 1
ATOM 1735 N N . GLU A 1 216 ? -50.053 5.131 63.881 1.00 97.69 216 GLU A N 1
ATOM 1736 C CA . GLU A 1 216 ? -51.499 5.037 64.135 1.00 97.69 216 GLU A CA 1
ATOM 1737 C C . GLU A 1 216 ? -51.792 4.419 65.509 1.00 97.69 216 GLU A C 1
ATOM 1739 O O . GLU A 1 216 ? -52.474 5.036 66.320 1.00 97.69 216 GLU A O 1
ATOM 1744 N N . VAL A 1 217 ? -51.188 3.268 65.834 1.00 97.62 217 VAL A N 1
ATOM 1745 C CA . VAL A 1 217 ? -51.370 2.616 67.149 1.00 97.62 217 VAL A CA 1
ATOM 1746 C C . VAL A 1 217 ? -50.886 3.507 68.296 1.00 97.62 217 VAL A C 1
ATOM 1748 O O . VAL A 1 217 ? -51.505 3.566 69.357 1.00 97.62 217 VAL A O 1
ATOM 1751 N N . ARG A 1 218 ? -49.765 4.218 68.113 1.00 97.25 218 ARG A N 1
ATOM 1752 C CA . ARG A 1 218 ? -49.274 5.167 69.124 1.00 97.25 218 ARG A CA 1
ATOM 1753 C C . ARG A 1 218 ? -50.242 6.326 69.312 1.00 97.25 218 ARG A C 1
ATOM 1755 O O . ARG A 1 218 ? -50.461 6.717 70.451 1.00 97.25 218 ARG A O 1
ATOM 1762 N N . GLN A 1 219 ? -50.794 6.869 68.230 1.00 96.88 219 GLN A N 1
ATOM 1763 C CA . GLN A 1 219 ? -51.787 7.938 68.295 1.00 96.88 219 GLN A CA 1
ATOM 1764 C C . GLN A 1 219 ? -53.065 7.462 68.987 1.00 96.88 219 GLN A C 1
ATOM 1766 O O . GLN A 1 219 ? -53.529 8.140 69.895 1.00 96.88 219 GLN A O 1
ATOM 1771 N N . GLU A 1 220 ? -53.580 6.285 68.629 1.00 96.06 220 GLU A N 1
ATOM 1772 C CA . GLU A 1 220 ? -54.750 5.678 69.271 1.00 96.06 220 GLU A CA 1
ATOM 1773 C C . GLU A 1 220 ? -54.527 5.491 70.776 1.00 96.06 220 GLU A C 1
ATOM 1775 O O . GLU A 1 220 ? -55.332 5.956 71.577 1.00 96.06 220 GLU A O 1
ATOM 1780 N N . HIS A 1 221 ? -53.394 4.909 71.176 1.00 94.88 221 HIS A N 1
ATOM 1781 C CA . HIS A 1 221 ? -53.080 4.710 72.590 1.00 94.88 221 HIS A CA 1
ATOM 1782 C C . HIS A 1 221 ? -52.888 6.036 73.341 1.00 94.88 221 HIS A C 1
ATOM 1784 O O . HIS A 1 221 ? -53.326 6.162 74.480 1.00 94.88 221 HIS A O 1
ATOM 1790 N N . ILE A 1 222 ? -52.264 7.046 72.720 1.00 93.19 222 ILE A N 1
ATOM 1791 C CA . ILE A 1 222 ? -52.174 8.390 73.310 1.00 93.19 222 ILE A CA 1
ATOM 1792 C C . ILE A 1 222 ? -53.579 8.958 73.533 1.00 93.19 222 ILE A C 1
ATOM 1794 O O . ILE A 1 222 ? -53.860 9.439 74.625 1.00 93.19 222 ILE A O 1
ATOM 1798 N N . LEU A 1 223 ? -54.469 8.860 72.543 1.00 91.00 223 LEU A N 1
ATOM 1799 C CA . LEU A 1 223 ? -55.848 9.333 72.662 1.00 91.00 223 LEU A CA 1
ATOM 1800 C C . LEU A 1 223 ? -56.621 8.576 73.748 1.00 91.00 223 LEU A C 1
ATOM 1802 O O . LEU A 1 223 ? -57.340 9.203 74.521 1.00 91.00 223 LEU A O 1
ATOM 1806 N N . GLU A 1 224 ? -56.451 7.258 73.852 1.00 91.94 224 GLU A N 1
ATOM 1807 C CA . GLU A 1 224 ? -57.064 6.434 74.899 1.00 91.94 224 GLU A CA 1
ATOM 1808 C C . GLU A 1 224 ? -56.573 6.849 76.297 1.00 91.94 224 GLU A C 1
ATOM 1810 O O . GLU A 1 224 ? -57.384 7.098 77.194 1.00 91.94 224 GLU A O 1
ATOM 1815 N N . LEU A 1 225 ? -55.254 7.008 76.473 1.00 89.81 225 LEU A N 1
ATOM 1816 C CA . LEU A 1 225 ? -54.646 7.467 77.726 1.00 89.81 225 LEU A CA 1
ATOM 1817 C C . LEU A 1 225 ? -55.132 8.867 78.111 1.00 89.81 225 LEU A C 1
ATOM 1819 O O . LEU A 1 225 ? -55.488 9.092 79.269 1.00 89.81 225 LEU A O 1
ATOM 1823 N N . THR A 1 226 ? -55.171 9.797 77.157 1.00 86.88 226 THR A N 1
ATOM 1824 C CA . THR A 1 226 ? -55.698 11.151 77.366 1.00 86.88 226 THR A CA 1
ATOM 1825 C C . THR A 1 226 ? -57.194 11.129 77.671 1.00 86.88 226 THR A C 1
ATOM 1827 O O . THR A 1 226 ? -57.661 11.896 78.494 1.00 86.88 226 THR A O 1
ATOM 1830 N N . THR A 1 227 ? -57.977 10.230 77.083 1.00 86.50 227 THR A N 1
ATOM 1831 C CA . THR A 1 227 ? -59.427 10.199 77.335 1.00 86.50 227 THR A CA 1
ATOM 1832 C C . THR A 1 227 ? -59.763 9.603 78.705 1.00 86.50 227 THR A C 1
ATOM 1834 O O . THR A 1 227 ? -60.672 10.083 79.382 1.00 86.50 227 THR A O 1
ATOM 1837 N N . HIS A 1 228 ? -59.055 8.550 79.129 1.00 84.00 228 HIS A N 1
ATOM 1838 C CA . HIS A 1 228 ? -59.456 7.744 80.290 1.00 84.00 228 HIS A CA 1
ATOM 1839 C C . HIS A 1 228 ? -58.607 7.938 81.547 1.00 84.00 228 HIS A C 1
ATOM 1841 O O . HIS A 1 228 ? -59.131 7.781 82.649 1.00 84.00 228 HIS A O 1
ATOM 1847 N N . ILE A 1 229 ? -57.316 8.246 81.411 1.00 81.62 229 ILE A N 1
ATOM 1848 C CA . ILE A 1 229 ? -56.401 8.394 82.556 1.00 81.62 229 ILE A CA 1
ATOM 1849 C C . ILE A 1 229 ? -56.109 9.869 82.808 1.00 81.62 229 ILE A C 1
ATOM 1851 O O . ILE A 1 229 ? -56.207 10.347 83.936 1.00 81.62 229 ILE A O 1
ATOM 1855 N N . PHE A 1 230 ? -55.776 10.589 81.743 1.00 78.00 230 PHE A N 1
ATOM 1856 C CA . PHE A 1 230 ? -55.408 11.995 81.783 1.00 78.00 230 PHE A CA 1
ATOM 1857 C C . PHE A 1 230 ? -56.469 12.826 81.071 1.00 78.00 230 PHE A C 1
ATOM 1859 O O . PHE A 1 230 ? -56.135 13.480 80.085 1.00 78.00 230 PHE A O 1
ATOM 1866 N N . ASN A 1 231 ? -57.726 12.764 81.535 1.00 73.50 231 ASN A N 1
ATOM 1867 C CA . ASN A 1 231 ? -58.828 13.560 80.984 1.00 73.50 231 ASN A CA 1
ATOM 1868 C C . ASN A 1 231 ? -58.548 15.046 81.227 1.00 73.50 231 ASN A C 1
ATOM 1870 O O . ASN A 1 231 ? -58.978 15.629 82.221 1.00 73.50 231 ASN A O 1
ATOM 1874 N N . ILE A 1 232 ? -57.760 15.610 80.318 1.00 70.69 232 ILE A N 1
ATOM 1875 C CA . ILE A 1 232 ? -57.304 16.985 80.328 1.00 70.69 232 ILE A CA 1
ATOM 1876 C C . ILE A 1 232 ? -58.467 17.839 79.831 1.00 70.69 232 ILE A C 1
ATOM 1878 O O . ILE A 1 232 ? -58.780 17.850 78.641 1.00 70.69 232 ILE A O 1
ATOM 1882 N N . GLN A 1 233 ? -59.119 18.535 80.755 1.00 68.44 233 GLN A N 1
ATOM 1883 C CA . GLN A 1 233 ? -60.120 19.545 80.451 1.00 68.44 233 GLN A CA 1
ATOM 1884 C C . GLN A 1 233 ? -59.469 20.918 80.594 1.00 68.44 233 GLN A C 1
ATOM 1886 O O . GLN A 1 233 ? -58.888 21.250 81.628 1.00 68.44 233 GLN A O 1
ATOM 1891 N N . GLU A 1 234 ? -59.525 21.707 79.525 1.00 69.50 234 GLU A N 1
ATOM 1892 C CA . GLU A 1 234 ? -59.219 23.131 79.604 1.00 69.50 234 GLU A CA 1
ATOM 1893 C C . GLU A 1 234 ? -60.445 23.842 80.177 1.00 69.50 234 GLU A C 1
ATOM 1895 O O . GLU A 1 234 ? -61.420 24.123 79.473 1.00 69.50 234 GLU A O 1
ATOM 1900 N N . ASP A 1 235 ? -60.400 24.111 81.477 1.00 61.44 235 ASP A N 1
ATOM 1901 C CA . ASP A 1 235 ? -61.387 24.925 82.160 1.00 61.44 235 ASP A CA 1
ATOM 1902 C C . ASP A 1 235 ? -61.094 26.395 81.828 1.00 61.44 235 ASP A C 1
ATOM 1904 O O . ASP A 1 235 ? -60.178 27.038 82.348 1.00 61.44 235 ASP A O 1
ATOM 1908 N N . LYS A 1 236 ? -61.878 26.952 80.899 1.00 61.22 236 LYS A N 1
ATOM 1909 C CA . LYS A 1 236 ? -61.889 28.395 80.630 1.00 61.22 236 LYS A CA 1
ATOM 1910 C C . LYS A 1 236 ? -62.590 29.098 81.785 1.00 61.22 236 LYS A C 1
ATOM 1912 O O . LYS A 1 236 ? -63.794 29.361 81.734 1.00 61.22 236 LYS A O 1
ATOM 1917 N N . GLN A 1 237 ? -61.853 29.385 82.851 1.00 52.19 237 GLN A N 1
ATOM 1918 C CA . GLN A 1 237 ? -62.376 30.109 84.003 1.00 52.19 237 GLN A CA 1
ATOM 1919 C C . GLN A 1 237 ? -62.415 31.614 83.683 1.00 52.19 237 GLN A C 1
ATOM 1921 O O . GLN A 1 237 ? -61.594 32.395 84.150 1.00 52.19 237 GLN A O 1
ATOM 1926 N N . GLY A 1 238 ? -63.377 32.030 82.855 1.00 48.34 238 GLY A N 1
ATOM 1927 C CA . GLY A 1 238 ? -63.492 33.419 82.416 1.00 48.34 238 GLY A CA 1
ATOM 1928 C C . GLY A 1 238 ? -64.896 33.784 81.952 1.00 48.34 238 GLY A C 1
ATOM 1929 O O . GLY A 1 238 ? -65.243 33.643 80.785 1.00 48.34 238 GLY A O 1
ATOM 1930 N N . SER A 1 239 ? -65.696 34.319 82.875 1.00 49.28 239 SER A N 1
ATOM 1931 C CA . SER A 1 239 ? -66.786 35.238 82.543 1.00 49.28 239 SER A CA 1
ATOM 1932 C C . SER A 1 239 ? -66.169 36.464 81.866 1.00 49.28 239 SER A C 1
ATOM 1934 O O . SER A 1 239 ? -65.656 37.343 82.560 1.00 49.28 239 SER A O 1
ATOM 1936 N N . ARG A 1 240 ? -66.226 36.547 80.533 1.00 41.62 240 ARG A N 1
ATOM 1937 C CA . ARG A 1 240 ? -65.877 37.770 79.808 1.00 41.62 240 ARG A CA 1
ATOM 1938 C C . ARG A 1 240 ? -66.883 38.089 78.700 1.00 41.62 240 ARG A C 1
ATOM 1940 O O . ARG A 1 240 ? -67.353 37.220 77.975 1.00 41.62 240 ARG A O 1
ATOM 1947 N N . ASP A 1 241 ? -67.215 39.373 78.697 1.00 37.53 241 ASP A N 1
ATOM 1948 C CA . ASP A 1 241 ? -68.163 40.164 77.909 1.00 37.53 241 ASP A CA 1
ATOM 1949 C C . ASP A 1 241 ? -68.209 39.815 76.393 1.00 37.53 241 ASP A C 1
ATOM 1951 O O . ASP A 1 241 ? -67.143 39.607 75.810 1.00 37.53 241 ASP A O 1
ATOM 1955 N N . PRO A 1 242 ? -69.376 39.799 75.702 1.00 44.75 242 PRO A N 1
ATOM 1956 C CA . PRO A 1 242 ? -69.520 39.362 74.299 1.00 44.75 242 PRO A CA 1
ATOM 1957 C C . PRO A 1 242 ? -68.906 40.278 73.221 1.00 44.75 242 PRO A C 1
ATOM 1959 O O . PRO A 1 242 ? -69.299 40.195 72.056 1.00 44.75 242 PRO A O 1
ATOM 1962 N N . ALA A 1 243 ? -67.991 41.180 73.566 1.00 43.59 243 ALA A N 1
ATOM 1963 C CA . ALA A 1 243 ? -67.515 42.229 72.668 1.00 43.59 243 ALA A CA 1
ATOM 1964 C C . ALA A 1 243 ? -65.983 42.261 72.551 1.00 43.59 243 ALA A C 1
ATOM 1966 O O . ALA A 1 243 ? -65.357 43.266 72.869 1.00 43.59 243 ALA A O 1
ATOM 1967 N N . ASP A 1 244 ? -65.382 41.183 72.045 1.00 32.69 244 ASP A N 1
ATOM 1968 C CA . ASP A 1 244 ? -64.079 41.266 71.371 1.00 32.69 244 ASP A CA 1
ATOM 1969 C C . ASP A 1 244 ? -63.991 40.224 70.231 1.00 32.69 244 ASP A C 1
ATOM 1971 O O . ASP A 1 244 ? -63.904 39.020 70.490 1.00 32.69 244 ASP A O 1
ATOM 1975 N N . PRO A 1 245 ? -64.093 40.639 68.952 1.00 49.94 245 PRO A N 1
ATOM 1976 C CA . PRO A 1 245 ? -64.113 39.743 67.807 1.00 49.94 245 PRO A CA 1
ATOM 1977 C C . PRO A 1 245 ? -62.690 39.510 67.288 1.00 49.94 245 PRO A C 1
ATOM 1979 O O . PRO A 1 245 ? -62.317 40.024 66.236 1.00 49.94 245 PRO A O 1
ATOM 1982 N N . THR A 1 246 ? -61.888 38.720 68.002 1.00 47.00 246 THR A N 1
ATOM 1983 C CA . THR A 1 246 ? -60.574 38.274 67.503 1.00 47.00 246 THR A CA 1
ATOM 1984 C C . THR A 1 246 ? -60.242 36.831 67.894 1.00 47.00 246 THR A C 1
ATOM 1986 O O . THR A 1 246 ? -59.170 36.529 68.403 1.00 47.00 246 THR A O 1
ATOM 1989 N N . VAL A 1 247 ? -61.137 35.893 67.573 1.00 38.97 247 VAL A N 1
ATOM 1990 C CA . VAL A 1 247 ? -60.756 34.477 67.420 1.00 38.97 247 VAL A CA 1
ATOM 1991 C C . VAL A 1 247 ? -61.113 34.048 66.004 1.00 38.97 247 VAL A C 1
ATOM 1993 O O . VAL A 1 247 ? -62.121 33.395 65.748 1.00 38.97 247 VAL A O 1
ATOM 1996 N N . VAL A 1 248 ? -60.294 34.505 65.057 1.00 43.06 248 VAL A N 1
ATOM 1997 C CA . VAL A 1 248 ? -60.207 33.881 63.739 1.00 43.06 248 VAL A CA 1
ATOM 1998 C C . VAL A 1 248 ? -59.372 32.623 63.927 1.00 43.06 248 VAL A C 1
ATOM 2000 O O . VAL A 1 248 ? -58.228 32.696 64.361 1.00 43.06 248 VAL A O 1
ATOM 2003 N N . GLU A 1 249 ? -60.007 31.491 63.649 1.00 38.22 249 GLU A N 1
ATOM 2004 C CA . GLU A 1 249 ? -59.442 30.201 63.258 1.00 38.22 249 GLU A CA 1
ATOM 2005 C C . GLU A 1 249 ? -57.981 30.322 62.772 1.00 38.22 249 GLU A C 1
ATOM 2007 O O . GLU A 1 249 ? -57.705 30.690 61.629 1.00 38.22 249 GLU A O 1
ATOM 2012 N N . CYS A 1 250 ? -57.028 30.085 63.678 1.00 39.84 250 CYS A N 1
ATOM 2013 C CA . CYS A 1 250 ? -55.609 30.087 63.348 1.00 39.84 250 CYS A CA 1
ATOM 2014 C C . CYS A 1 250 ? -55.287 28.820 62.552 1.00 39.84 250 CYS A C 1
ATOM 2016 O O . CYS A 1 250 ? -55.119 27.742 63.119 1.00 39.84 250 CYS A O 1
ATOM 2018 N N . ASP A 1 251 ? -55.186 28.982 61.236 1.00 37.34 251 ASP A N 1
ATOM 2019 C CA . ASP A 1 251 ? -54.546 28.042 60.322 1.00 37.34 251 ASP A CA 1
ATOM 2020 C C . ASP A 1 251 ? -53.091 27.781 60.788 1.00 37.34 251 ASP A C 1
ATOM 2022 O O . ASP A 1 251 ? -52.279 28.718 60.827 1.00 37.34 251 ASP A O 1
ATOM 2026 N N . PRO A 1 252 ? -52.724 26.541 61.172 1.00 49.06 252 PRO A N 1
ATOM 2027 C CA . PRO A 1 252 ? -51.406 26.230 61.729 1.00 49.06 252 PRO A CA 1
ATOM 2028 C C . PRO A 1 252 ? -50.243 26.421 60.739 1.00 49.06 252 PRO A C 1
ATOM 2030 O O . PRO A 1 252 ? -49.084 26.323 61.139 1.00 49.06 252 PRO A O 1
ATOM 2033 N N . ALA A 1 253 ? -50.508 26.725 59.464 1.00 50.81 253 ALA A N 1
ATOM 2034 C CA . ALA A 1 253 ? -49.470 26.976 58.467 1.00 50.81 253 ALA A CA 1
ATOM 2035 C C . ALA A 1 253 ? -48.906 28.419 58.462 1.00 50.81 253 ALA A C 1
ATOM 2037 O O . ALA A 1 253 ? -47.867 28.650 57.843 1.00 50.81 253 ALA A O 1
ATOM 2038 N N . LEU A 1 254 ? -49.542 29.391 59.139 1.00 51.72 254 LEU A N 1
ATOM 2039 C CA . LEU A 1 254 ? -49.168 30.821 59.069 1.00 51.72 254 LEU A CA 1
ATOM 2040 C C . LEU A 1 254 ? -48.580 31.416 60.365 1.00 51.72 254 LEU A C 1
ATOM 2042 O O . LEU A 1 254 ? -48.242 32.600 60.397 1.00 51.72 254 LEU A O 1
ATOM 2046 N N . THR A 1 255 ? -48.400 30.623 61.424 1.00 51.06 255 THR A N 1
ATOM 2047 C CA . THR A 1 255 ? -47.906 31.107 62.730 1.00 51.06 255 THR A CA 1
ATOM 2048 C C . THR A 1 255 ? -46.374 31.131 62.876 1.00 51.06 255 THR A C 1
ATOM 2050 O O . THR A 1 255 ? -45.879 31.720 63.835 1.00 51.06 255 THR A O 1
ATOM 2053 N N . SER A 1 256 ? -45.602 30.594 61.919 1.00 56.38 256 SER A N 1
ATOM 2054 C CA . SER A 1 256 ? -44.120 30.577 61.936 1.00 56.38 256 SER A CA 1
ATOM 2055 C C . SER A 1 256 ? -43.509 31.764 61.169 1.00 56.38 256 SER A C 1
ATOM 2057 O O . SER A 1 256 ? -42.822 31.629 60.159 1.00 56.38 256 SER A O 1
ATOM 2059 N N . SER A 1 257 ? -43.791 32.979 61.640 1.00 70.69 257 SER A N 1
ATOM 2060 C CA . SER A 1 257 ? -43.013 34.174 61.283 1.00 70.69 257 SER A CA 1
ATOM 2061 C C . SER A 1 257 ? -42.009 34.450 62.397 1.00 70.69 257 SER A C 1
ATOM 2063 O O . SER A 1 257 ? -42.368 34.348 63.567 1.00 70.69 257 SER A O 1
ATOM 2065 N N . THR A 1 258 ? -40.784 34.880 62.076 1.00 77.56 258 THR A N 1
ATOM 2066 C CA . THR A 1 258 ? -39.757 35.235 63.080 1.00 77.56 258 THR A CA 1
ATOM 2067 C C . THR A 1 258 ? -40.265 36.278 64.085 1.00 77.56 258 THR A C 1
ATOM 2069 O O . THR A 1 258 ? -39.839 36.306 65.233 1.00 77.56 258 THR A O 1
ATOM 2072 N N . VAL A 1 259 ? -41.214 37.130 63.679 1.00 76.88 259 VAL A N 1
ATOM 2073 C CA . VAL A 1 259 ? -41.878 38.099 64.569 1.00 76.88 259 VAL A CA 1
ATOM 2074 C C . VAL A 1 259 ? -42.808 37.403 65.568 1.00 76.88 259 VAL A C 1
ATOM 2076 O O . VAL A 1 259 ? -42.876 37.821 66.719 1.00 76.88 259 VAL A O 1
ATOM 2079 N N . SER A 1 260 ? -43.490 36.339 65.141 1.00 71.94 260 SER A N 1
ATOM 2080 C CA . SER A 1 260 ? -44.344 35.500 65.987 1.00 71.94 260 SER A CA 1
ATOM 2081 C C . SER A 1 260 ? -43.500 34.716 66.993 1.00 71.94 260 SER A C 1
ATOM 2083 O O . SER A 1 260 ? -43.782 34.776 68.183 1.00 71.94 260 SER A O 1
ATOM 2085 N N . GLU A 1 261 ? -42.389 34.118 66.547 1.00 77.75 261 GLU A N 1
ATOM 2086 C CA . GLU A 1 261 ? -41.423 33.425 67.417 1.00 77.75 261 GLU A CA 1
ATOM 2087 C C . GLU A 1 261 ? -40.771 34.379 68.431 1.00 77.75 261 GLU A C 1
ATOM 2089 O O . GLU A 1 261 ? -40.611 34.043 69.600 1.00 77.75 261 GLU A O 1
ATOM 2094 N N . LEU A 1 262 ? -40.424 35.605 68.021 1.00 78.44 262 LEU A N 1
ATOM 2095 C CA . LEU A 1 262 ? -39.889 36.618 68.938 1.00 78.44 262 LEU A CA 1
ATOM 2096 C C . LEU A 1 262 ? -40.950 37.132 69.919 1.00 78.44 262 LEU A C 1
ATOM 2098 O O . LEU A 1 262 ? -40.632 37.387 71.079 1.00 78.44 262 LEU A O 1
ATOM 2102 N N . ALA A 1 263 ? -42.199 37.304 69.482 1.00 74.62 263 ALA A N 1
ATOM 2103 C CA . ALA A 1 263 ? -43.304 37.673 70.366 1.00 74.62 263 ALA A CA 1
ATOM 2104 C C . ALA A 1 263 ? -43.616 36.553 71.369 1.00 74.62 263 ALA A C 1
ATOM 2106 O O . ALA A 1 263 ? -43.894 36.826 72.532 1.00 74.62 263 ALA A O 1
ATOM 2107 N N . GLU A 1 264 ? -43.521 35.303 70.931 1.00 70.25 264 GLU A N 1
ATOM 2108 C CA . GLU A 1 264 ? -43.636 34.102 71.745 1.00 70.25 264 GLU A CA 1
ATOM 2109 C C . GLU A 1 264 ? -42.502 34.006 72.774 1.00 70.25 264 GLU A C 1
ATOM 2111 O O . GLU A 1 264 ? -42.781 33.929 73.966 1.00 70.25 264 GLU A O 1
ATOM 2116 N N . ALA A 1 265 ? -41.244 34.163 72.357 1.00 76.88 265 ALA A N 1
ATOM 2117 C CA . ALA A 1 265 ? -40.089 34.162 73.255 1.00 76.88 265 ALA A CA 1
ATOM 2118 C C . ALA A 1 265 ? -40.144 35.292 74.300 1.00 76.88 265 ALA A C 1
ATOM 2120 O O . ALA A 1 265 ? -39.737 35.106 75.445 1.00 76.88 265 ALA A O 1
ATOM 2121 N N . ARG A 1 266 ? -40.683 36.468 73.940 1.00 75.38 266 ARG A N 1
ATOM 2122 C CA . ARG A 1 266 ? -40.912 37.576 74.890 1.00 75.38 266 ARG A CA 1
ATOM 2123 C C . ARG A 1 266 ? -42.015 37.291 75.908 1.00 75.38 266 ARG A C 1
ATOM 2125 O O . ARG A 1 266 ? -42.079 38.001 76.906 1.00 75.38 266 ARG A O 1
ATOM 2132 N N . ARG A 1 267 ? -42.871 36.301 75.651 1.00 72.19 267 ARG A N 1
ATOM 2133 C CA . ARG A 1 267 ? -43.896 35.805 76.577 1.00 72.19 267 ARG A CA 1
ATOM 2134 C C . ARG A 1 267 ? -43.415 34.592 77.369 1.00 72.19 267 ARG A C 1
ATOM 2136 O O . ARG A 1 267 ? -44.236 33.974 78.025 1.00 72.19 267 ARG A O 1
ATOM 2143 N N . THR A 1 268 ? -42.132 34.235 77.325 1.00 74.38 268 THR A N 1
ATOM 2144 C CA . THR A 1 268 ? -41.573 33.166 78.162 1.00 74.38 268 THR A CA 1
ATOM 2145 C C . THR A 1 268 ? -40.462 33.699 79.053 1.00 74.38 268 THR A C 1
ATOM 2147 O O . THR A 1 268 ? -39.504 34.292 78.559 1.00 74.38 268 THR A O 1
ATOM 2150 N N . THR A 1 269 ? -40.541 33.429 80.351 1.00 77.44 269 THR A N 1
ATOM 2151 C CA . THR A 1 269 ? -39.525 33.796 81.339 1.00 77.44 269 THR A CA 1
ATOM 2152 C C . THR A 1 269 ? -38.928 32.535 81.960 1.00 77.44 269 THR A C 1
ATOM 2154 O O . THR A 1 269 ? -39.629 31.580 82.288 1.00 77.44 269 THR A O 1
ATOM 2157 N N . TYR A 1 270 ? -37.600 32.493 82.094 1.00 74.31 270 TYR A N 1
ATOM 2158 C CA . TYR A 1 270 ? -36.901 31.359 82.697 1.00 74.31 270 TYR A CA 1
ATOM 2159 C C . TYR A 1 270 ? -36.828 31.532 84.214 1.00 74.31 270 TYR A C 1
ATOM 2161 O O . TYR A 1 270 ? -36.115 32.403 84.714 1.00 74.31 270 TYR A O 1
ATOM 2169 N N . HIS A 1 271 ? -37.541 30.684 84.950 1.00 70.31 271 HIS A N 1
ATOM 2170 C CA . HIS A 1 271 ? -37.578 30.701 86.407 1.00 70.31 271 HIS A CA 1
ATOM 2171 C C . HIS A 1 271 ? -37.164 29.329 86.952 1.00 70.31 271 HIS A C 1
ATOM 2173 O O . HIS A 1 271 ? -37.726 28.296 86.589 1.00 70.31 271 HIS A O 1
ATOM 2179 N N . SER A 1 272 ? -36.142 29.314 87.814 1.00 65.94 272 SER A N 1
ATOM 2180 C CA . SER A 1 272 ? -35.681 28.130 88.561 1.00 65.94 272 SER A CA 1
ATOM 2181 C C . SER A 1 272 ? -35.487 26.846 87.735 1.00 65.94 272 SER A C 1
ATOM 2183 O O . SER A 1 272 ? -35.819 25.755 88.190 1.00 65.94 272 SER A O 1
ATOM 2185 N N . GLY A 1 273 ? -34.931 26.950 86.521 1.00 73.56 273 GLY A N 1
ATOM 2186 C CA . GLY A 1 273 ? -34.632 25.776 85.688 1.00 73.56 273 GLY A CA 1
ATOM 2187 C C . GLY A 1 273 ? -35.668 25.450 84.607 1.00 73.56 273 GLY A C 1
ATOM 2188 O O . GLY A 1 273 ? -35.480 24.486 83.866 1.00 73.56 273 GLY A O 1
ATOM 2189 N N . ARG A 1 274 ? -36.760 26.220 84.511 1.00 70.56 274 ARG A N 1
ATOM 2190 C CA . ARG A 1 274 ? -37.881 25.964 83.597 1.00 70.56 274 ARG A CA 1
ATOM 2191 C C . ARG A 1 274 ? -38.329 27.252 82.894 1.00 70.56 274 ARG A C 1
ATOM 2193 O O . ARG A 1 274 ? -38.323 28.322 83.492 1.00 70.56 274 ARG A O 1
ATOM 2200 N N . TRP A 1 275 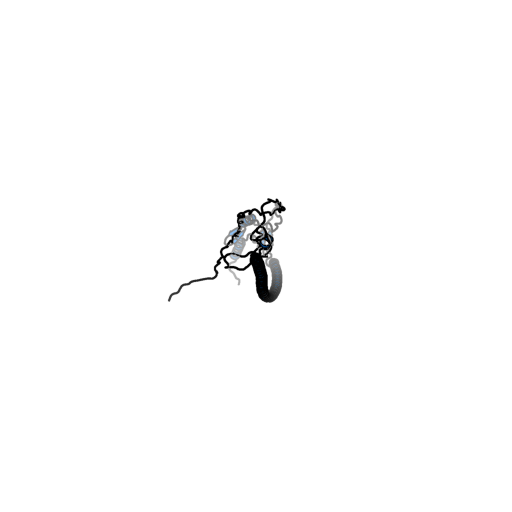? -38.733 27.132 81.630 1.00 76.31 275 TRP A N 1
ATOM 2201 C CA . TRP A 1 275 ? -39.430 28.195 80.897 1.00 76.31 275 TRP A CA 1
ATOM 2202 C C . TRP A 1 275 ? -40.903 28.235 81.317 1.00 76.31 275 TRP A C 1
ATOM 2204 O O . TRP A 1 275 ? -41.577 27.207 81.264 1.00 76.31 275 TRP A O 1
ATOM 2214 N N . ILE A 1 276 ? -41.374 29.401 81.750 1.00 68.62 276 ILE A N 1
ATOM 2215 C CA . ILE A 1 276 ? -42.757 29.679 82.161 1.00 68.62 276 ILE A CA 1
ATOM 2216 C C . ILE A 1 276 ? -43.335 30.708 81.191 1.00 68.62 276 ILE A C 1
ATOM 2218 O O . IL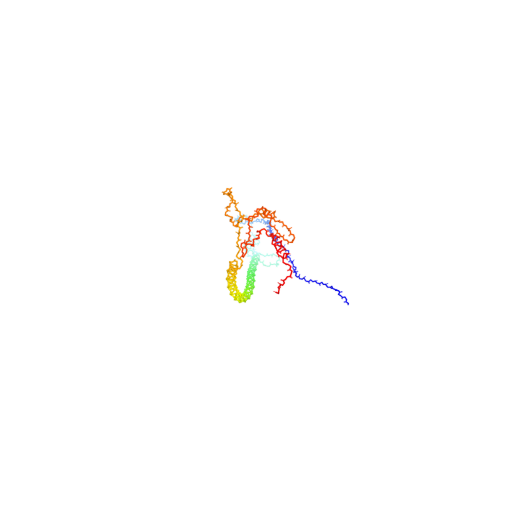E A 1 276 ? -42.610 31.608 80.770 1.00 68.62 276 ILE A O 1
ATOM 2222 N N . TRP A 1 277 ? -44.609 30.585 80.828 1.00 69.25 277 TRP A N 1
ATOM 2223 C CA . TRP A 1 277 ? -45.288 31.597 80.018 1.00 69.25 277 TRP A CA 1
ATOM 2224 C C . TRP A 1 277 ? -45.743 32.779 80.885 1.00 69.25 277 TRP A C 1
ATOM 2226 O O . TRP A 1 277 ? -46.437 32.592 81.876 1.00 69.25 277 TRP A O 1
ATOM 2236 N N . ASP A 1 278 ? -45.388 34.000 80.495 1.00 65.69 278 ASP A N 1
ATOM 2237 C CA . ASP A 1 278 ? -45.917 35.251 81.044 1.00 65.69 278 ASP A CA 1
ATOM 2238 C C . ASP A 1 278 ? -47.245 35.604 80.346 1.00 65.69 278 ASP A C 1
ATOM 2240 O O . ASP A 1 278 ? -47.399 36.669 79.737 1.00 65.69 278 ASP A O 1
ATOM 2244 N N . ASP A 1 279 ? -48.225 34.701 80.379 1.00 60.75 279 ASP A N 1
ATOM 2245 C CA . ASP A 1 279 ? -49.596 35.028 80.000 1.00 60.75 279 ASP A CA 1
ATOM 2246 C C . ASP A 1 279 ? -50.305 35.690 81.193 1.00 60.75 279 ASP A C 1
ATOM 2248 O O . ASP A 1 279 ? -51.024 35.090 81.984 1.00 60.75 279 ASP A O 1
ATOM 2252 N N . GLN A 1 280 ? -50.164 37.010 81.307 1.00 54.78 280 GLN A N 1
ATOM 2253 C CA . GLN A 1 280 ? -50.868 37.819 82.321 1.00 54.78 280 GLN A CA 1
ATOM 2254 C C . GLN A 1 280 ? -52.412 37.737 82.238 1.00 54.78 280 GLN A C 1
ATOM 2256 O O . GLN A 1 280 ? -53.107 38.427 82.980 1.00 54.78 280 GLN A O 1
ATOM 2261 N N . ASN A 1 281 ? -52.956 36.916 81.338 1.00 56.22 281 ASN A N 1
ATOM 2262 C CA . ASN A 1 281 ? -54.377 36.679 81.173 1.00 56.22 281 ASN A CA 1
ATOM 2263 C C . ASN A 1 281 ? -54.934 35.511 81.989 1.00 56.22 281 ASN A C 1
ATOM 2265 O O . ASN A 1 281 ? -56.146 35.488 82.109 1.00 56.22 281 ASN A O 1
ATOM 2269 N N . GLY A 1 282 ? -54.138 34.591 82.556 1.00 56.22 282 GLY A N 1
A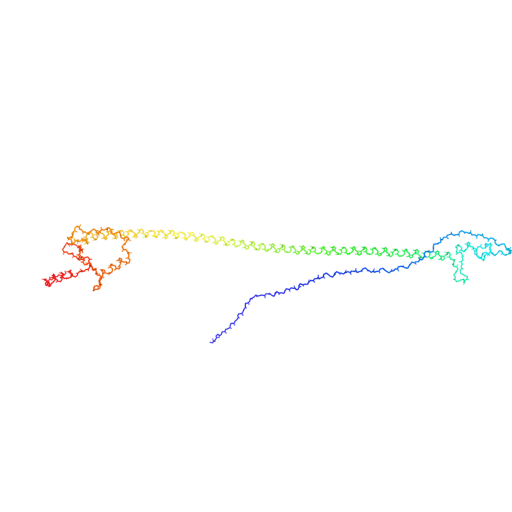TOM 2270 C CA . GLY A 1 282 ? -54.584 33.617 83.578 1.00 56.22 282 GLY A CA 1
ATOM 2271 C C . GLY A 1 282 ? -55.902 32.845 83.335 1.00 56.22 282 GLY A C 1
ATOM 2272 O O . GLY A 1 282 ? -56.470 32.316 84.286 1.00 56.22 282 GLY A O 1
ATOM 2273 N N . GLU A 1 283 ? -56.421 32.807 82.107 1.00 59.66 283 GLU A N 1
ATOM 2274 C CA . GLU A 1 283 ? -57.826 32.464 81.812 1.00 59.66 283 GLU A CA 1
ATOM 2275 C C . GLU A 1 283 ? -58.000 31.002 81.370 1.00 59.66 283 GLU A C 1
ATOM 2277 O O . GLU A 1 283 ? -59.128 30.530 81.216 1.00 59.66 283 GLU A O 1
ATOM 2282 N N . THR A 1 284 ? -56.902 30.266 81.193 1.00 61.66 284 THR A N 1
ATOM 2283 C CA . THR A 1 284 ? -56.906 28.837 80.870 1.00 61.66 284 THR A CA 1
ATOM 2284 C C . THR A 1 284 ? -56.297 28.047 82.020 1.00 61.66 284 THR A C 1
ATOM 2286 O O . THR A 1 284 ? -55.089 28.067 82.257 1.00 61.66 284 THR A O 1
ATOM 2289 N N . SER A 1 285 ? -57.145 27.349 82.769 1.00 67.56 285 SER A N 1
ATOM 2290 C CA . SER A 1 285 ? -56.708 26.356 83.742 1.00 67.56 285 SER A CA 1
ATOM 2291 C C . SER A 1 285 ? -56.887 24.960 83.151 1.00 67.56 285 SER A C 1
ATOM 2293 O O . SER A 1 285 ? -57.782 24.700 82.351 1.00 67.56 285 SER A O 1
ATOM 2295 N N . ILE A 1 286 ? -55.974 24.059 83.492 1.00 69.38 286 ILE A N 1
ATOM 2296 C CA . ILE A 1 286 ? -55.956 22.685 83.009 1.00 69.38 286 ILE A CA 1
ATOM 2297 C C . ILE A 1 286 ? -56.264 21.776 84.196 1.00 69.38 286 ILE A C 1
ATOM 2299 O O . ILE A 1 286 ? -55.538 21.788 85.195 1.00 69.38 286 ILE A O 1
ATOM 2303 N N . SER A 1 287 ? -57.323 20.977 84.090 1.00 67.81 287 SER A N 1
ATOM 2304 C CA . SER A 1 287 ? -57.672 19.938 85.061 1.00 67.81 287 SER A CA 1
ATOM 2305 C C . SER A 1 287 ? -57.459 18.556 84.430 1.00 67.81 287 SER A C 1
ATOM 2307 O O . SER A 1 287 ? -57.834 18.326 83.290 1.00 67.81 287 SER A O 1
ATOM 2309 N N . ILE A 1 288 ? -56.768 17.641 85.125 1.00 63.34 288 ILE A N 1
ATOM 2310 C CA . ILE A 1 288 ? -56.296 16.360 84.538 1.00 63.34 288 ILE A CA 1
ATOM 2311 C C . ILE A 1 288 ? -57.144 15.158 84.990 1.00 63.34 288 ILE A C 1
ATOM 2313 O O . ILE A 1 288 ? -57.197 14.129 84.316 1.00 63.34 288 ILE A O 1
ATOM 2317 N N . THR A 1 289 ? -57.791 15.243 86.157 1.00 57.84 289 THR A N 1
ATOM 2318 C CA . THR A 1 289 ? -58.542 14.102 86.720 1.00 57.84 289 THR A CA 1
ATOM 2319 C C . THR A 1 289 ? -59.766 14.517 87.545 1.00 57.84 289 THR A C 1
ATOM 2321 O O . THR A 1 289 ? -60.672 13.704 87.718 1.00 57.84 289 THR A O 1
ATOM 2324 N N . ALA A 1 290 ? -59.860 15.768 88.023 1.00 57.47 290 ALA A N 1
ATOM 2325 C CA . ALA A 1 290 ? -61.064 16.272 88.684 1.00 57.47 290 ALA A CA 1
ATOM 2326 C C . ALA A 1 290 ? -61.134 17.818 88.732 1.00 57.47 290 ALA A C 1
ATOM 2328 O O . ALA A 1 290 ? -60.083 18.457 88.806 1.00 57.47 290 ALA A O 1
ATOM 2329 N N . PRO A 1 291 ? -62.342 18.422 88.823 1.00 58.59 291 PRO A N 1
ATOM 2330 C CA . PRO A 1 291 ? -62.541 19.884 88.814 1.00 58.59 291 PRO A CA 1
ATOM 2331 C C . PRO A 1 291 ? -61.878 20.646 89.973 1.00 58.59 291 PRO A C 1
ATOM 2333 O O . PRO A 1 291 ? -61.813 21.867 89.964 1.00 58.59 291 PRO A O 1
ATOM 2336 N N . HIS A 1 292 ? -61.439 19.939 91.017 1.00 57.16 292 HIS A N 1
ATOM 2337 C CA . HIS A 1 292 ? -60.857 20.533 92.223 1.00 57.16 292 HIS A CA 1
ATOM 2338 C C . HIS A 1 292 ? -59.321 20.588 92.202 1.00 57.16 292 HIS A C 1
ATOM 2340 O O . HIS A 1 292 ? -58.727 21.095 93.150 1.00 57.16 292 HIS A O 1
ATOM 2346 N N . VAL A 1 293 ? -58.678 20.078 91.144 1.00 63.75 293 VAL A N 1
ATOM 2347 C CA . VAL A 1 293 ? -57.223 20.154 90.945 1.00 63.75 293 VAL A CA 1
ATOM 2348 C C . VAL A 1 293 ? -56.961 20.754 89.565 1.00 63.75 293 VAL A C 1
ATOM 2350 O O . VAL A 1 293 ? -56.753 20.038 88.586 1.00 63.75 293 VAL A O 1
ATOM 2353 N N . SER A 1 294 ? -57.027 22.083 89.494 1.00 65.31 294 SER A N 1
ATOM 2354 C CA . SER A 1 294 ? -56.757 22.865 88.287 1.00 65.31 294 SER A CA 1
ATOM 2355 C C . SER A 1 294 ? -55.409 23.570 88.416 1.00 65.31 294 SER A C 1
ATOM 2357 O O . SER A 1 294 ? -55.179 24.294 89.387 1.00 65.31 294 SER A O 1
ATOM 2359 N N . LEU A 1 295 ? -54.528 23.379 87.440 1.00 69.94 295 LEU A N 1
ATOM 2360 C CA . LEU A 1 295 ? -53.256 24.093 87.342 1.00 69.94 295 LEU A CA 1
ATOM 2361 C C . LEU A 1 295 ? -53.354 25.169 86.257 1.00 69.94 295 LEU A C 1
ATOM 2363 O O . LEU A 1 295 ? -54.003 24.931 85.240 1.00 69.94 295 LEU A O 1
ATOM 2367 N N . PRO A 1 296 ? -52.726 26.340 86.426 1.00 70.38 296 PRO A N 1
ATOM 2368 C CA . PRO A 1 296 ? -52.668 27.320 85.351 1.00 70.38 296 PRO A CA 1
ATOM 2369 C C . PRO A 1 296 ? -51.886 26.753 84.151 1.00 70.38 296 PRO A C 1
ATOM 2371 O O . PRO A 1 296 ? -50.870 26.069 84.310 1.00 70.38 296 PRO A O 1
ATOM 2374 N N . SER A 1 297 ? -52.366 27.023 82.932 1.00 68.75 297 SER A N 1
ATOM 2375 C CA . SER A 1 297 ? -51.772 26.517 81.680 1.00 68.75 297 SER A CA 1
ATOM 2376 C C . SER A 1 297 ? -50.352 27.022 81.415 1.00 68.75 297 SER A C 1
ATOM 2378 O O . SER A 1 297 ? -49.643 26.488 80.564 1.00 68.75 297 SER A O 1
ATOM 2380 N N . ASN A 1 298 ? -49.923 28.042 82.152 1.00 70.56 298 ASN A N 1
ATOM 2381 C CA . ASN A 1 298 ? -48.629 28.700 82.022 1.00 70.56 298 ASN A CA 1
ATOM 2382 C C . ASN A 1 298 ? -47.443 27.885 82.567 1.00 70.56 298 ASN A C 1
ATOM 2384 O O . ASN A 1 298 ? -46.284 28.258 82.367 1.00 70.56 298 ASN A O 1
ATOM 2388 N N . GLY A 1 299 ? -47.726 26.753 83.221 1.00 68.19 299 GLY A N 1
ATOM 2389 C CA . GLY A 1 299 ? -46.722 25.845 83.765 1.00 68.19 299 GLY A CA 1
ATOM 2390 C C . GLY A 1 299 ? -46.215 26.220 85.159 1.00 68.19 299 GLY A C 1
ATOM 2391 O O . GLY A 1 299 ? -45.253 25.595 85.623 1.00 68.19 299 GLY A O 1
ATOM 2392 N N . ASP A 1 300 ? -46.845 27.195 85.825 1.00 71.38 300 ASP A N 1
ATOM 2393 C CA . ASP A 1 300 ? -46.587 27.535 87.222 1.00 71.38 300 ASP A CA 1
ATOM 2394 C C . ASP A 1 300 ? -47.365 26.607 88.171 1.00 71.38 300 ASP A C 1
ATOM 2396 O O . ASP A 1 300 ? -48.549 26.784 88.453 1.00 71.38 300 ASP A O 1
ATOM 2400 N N . CYS A 1 301 ? -46.676 25.595 88.699 1.00 71.56 301 CYS A N 1
ATOM 2401 C CA . CYS A 1 301 ? -47.245 24.675 89.684 1.00 71.56 301 CYS A CA 1
ATOM 2402 C C . CYS A 1 301 ? -47.057 25.146 91.139 1.00 71.56 301 CYS A C 1
ATOM 2404 O O . CYS A 1 301 ? -47.318 24.365 92.055 1.00 71.56 301 CYS A O 1
ATOM 2406 N N . SER A 1 302 ? -46.579 26.374 91.387 1.00 72.06 302 SER A N 1
ATOM 2407 C CA . SER A 1 302 ? -46.302 26.878 92.744 1.00 72.06 302 SER A CA 1
ATOM 2408 C C . SER A 1 302 ? -47.528 26.810 93.658 1.00 72.06 302 SER A C 1
ATOM 2410 O O . SER A 1 302 ? -47.412 26.380 94.803 1.00 72.06 302 SER A O 1
ATOM 2412 N N . ALA A 1 303 ? -48.719 27.110 93.134 1.00 67.56 303 ALA A N 1
ATOM 2413 C CA . ALA A 1 303 ? -49.982 26.992 93.862 1.00 67.56 303 ALA A CA 1
ATOM 2414 C C . ALA A 1 303 ? -50.275 25.555 94.335 1.00 67.56 303 ALA A C 1
ATOM 2416 O O . ALA A 1 303 ? -50.790 25.366 95.434 1.00 67.56 303 ALA A O 1
ATOM 2417 N N . TYR A 1 304 ? -49.906 24.540 93.547 1.00 69.62 304 TYR A N 1
ATOM 2418 C CA . TYR A 1 304 ? -50.035 23.141 93.956 1.00 69.62 304 TYR A CA 1
ATOM 2419 C C . TYR A 1 304 ? -49.025 22.775 95.039 1.00 69.62 304 TYR A C 1
ATOM 2421 O O . TYR A 1 304 ? -49.403 22.132 96.011 1.00 69.62 304 TYR A O 1
ATOM 2429 N N . TYR A 1 305 ? -47.766 23.208 94.919 1.00 72.69 305 TYR A N 1
ATOM 2430 C CA . TYR A 1 305 ? -46.779 22.979 95.978 1.00 72.69 305 TYR A CA 1
ATOM 2431 C C . TYR A 1 305 ? -47.201 23.644 97.291 1.00 72.69 305 TYR A C 1
ATOM 2433 O O . TYR A 1 305 ? -47.147 22.995 98.329 1.00 72.69 305 TYR A O 1
ATOM 2441 N N . ASN A 1 306 ? -47.729 24.870 97.235 1.00 69.88 306 ASN A N 1
ATOM 2442 C CA . ASN A 1 306 ? -48.287 25.552 98.402 1.00 69.88 306 ASN A CA 1
ATOM 2443 C C . ASN A 1 306 ? -49.484 24.786 98.989 1.00 69.88 306 ASN A C 1
ATOM 2445 O O . ASN A 1 306 ? -49.539 24.585 100.195 1.00 69.88 306 ASN A O 1
ATOM 2449 N N . TRP A 1 307 ? -50.413 24.305 98.152 1.00 70.81 307 TRP A N 1
ATOM 2450 C CA . TRP A 1 307 ? -51.551 23.489 98.599 1.00 70.81 307 TRP A CA 1
ATOM 2451 C C . TRP A 1 307 ? -51.109 22.166 99.243 1.00 70.81 307 TRP A C 1
ATOM 2453 O O . TRP A 1 307 ? -51.658 21.763 100.267 1.00 70.81 307 TRP A O 1
ATOM 2463 N N . VAL A 1 308 ? -50.101 21.497 98.675 1.00 71.25 308 VAL A N 1
ATOM 2464 C CA . VAL A 1 308 ? -49.490 20.299 99.264 1.00 71.25 308 VAL A CA 1
ATOM 2465 C C . VAL A 1 308 ? -48.871 20.651 100.617 1.00 71.25 308 VAL A C 1
ATOM 2467 O O . VAL A 1 308 ? -49.177 19.988 101.601 1.00 71.25 308 VAL A O 1
ATOM 2470 N N . GLU A 1 309 ? -48.060 21.703 100.716 1.00 74.88 309 GLU A N 1
ATOM 2471 C CA . GLU A 1 309 ? -47.462 22.119 101.991 1.00 74.88 309 GLU A CA 1
ATOM 2472 C C . GLU A 1 309 ? -48.516 22.482 103.046 1.00 74.88 309 GLU A C 1
ATOM 2474 O O . GLU A 1 309 ? -48.378 22.096 104.204 1.00 74.88 309 GLU A O 1
ATOM 2479 N N . GLU A 1 310 ? -49.608 23.138 102.656 1.00 70.44 310 GLU A N 1
ATOM 2480 C CA . GLU A 1 310 ? -50.708 23.506 103.552 1.00 70.44 310 GLU A CA 1
ATOM 2481 C C . GLU A 1 310 ? -51.484 22.265 104.039 1.00 70.44 310 GLU A C 1
ATOM 2483 O O . GLU A 1 310 ? -51.820 22.151 105.218 1.00 70.44 310 GLU A O 1
ATOM 2488 N N . LYS A 1 311 ? -51.698 21.266 103.170 1.00 64.56 311 LYS A N 1
ATOM 2489 C CA . LYS A 1 311 ? -52.380 20.008 103.530 1.00 64.56 311 LYS A CA 1
ATOM 2490 C C . LYS A 1 311 ? -51.506 19.022 104.306 1.00 64.56 311 LYS A C 1
ATOM 2492 O O . LYS A 1 311 ? -52.026 18.338 105.186 1.00 64.56 311 LYS A O 1
ATOM 2497 N N . TYR A 1 312 ? -50.205 18.956 104.024 1.00 59.72 312 TYR A N 1
ATOM 2498 C CA . TYR A 1 312 ? -49.245 18.148 104.789 1.00 59.72 312 TYR A CA 1
ATOM 2499 C C . TYR A 1 312 ? -48.779 18.854 106.076 1.00 59.72 312 TYR A C 1
ATOM 2501 O O . TYR A 1 312 ? -48.312 18.190 106.999 1.00 59.72 312 TYR A O 1
ATOM 2509 N N . GLY A 1 313 ? -48.935 20.177 106.174 1.00 57.84 313 GLY A N 1
ATOM 2510 C CA . GLY A 1 313 ? -48.652 20.964 107.376 1.00 57.84 313 GLY A CA 1
ATOM 2511 C C . GLY A 1 313 ? -49.732 20.864 108.459 1.00 57.84 313 GLY A C 1
ATOM 2512 O O . GLY A 1 313 ? -49.410 20.944 109.644 1.00 57.84 313 GLY A O 1
ATOM 2513 N N . GLU A 1 314 ? -50.997 20.632 108.087 1.00 53.06 314 GLU A N 1
ATOM 2514 C CA . GLU A 1 314 ? -52.114 20.502 109.042 1.00 53.06 314 GLU A CA 1
ATOM 2515 C C . GLU A 1 314 ? -52.395 19.060 109.516 1.00 53.06 314 GLU A C 1
ATOM 2517 O O . GLU A 1 314 ? -53.117 18.863 110.496 1.00 53.06 314 GLU A O 1
ATOM 2522 N N . GLN A 1 315 ? -51.786 18.040 108.902 1.00 48.78 315 GLN A N 1
ATOM 2523 C CA . GLN A 1 315 ? -51.748 16.675 109.442 1.00 48.78 315 GLN A CA 1
ATOM 2524 C C . GLN A 1 315 ? -50.298 16.264 109.710 1.00 48.78 315 GLN A C 1
ATOM 2526 O O . GLN A 1 315 ? -49.561 15.889 108.803 1.00 48.78 315 GLN A O 1
ATOM 2531 N N . GLY A 1 316 ? -49.891 16.322 110.984 1.00 42.62 316 GLY A N 1
ATOM 2532 C CA . GLY A 1 316 ? -48.599 15.797 111.436 1.00 42.62 316 GLY A CA 1
ATOM 2533 C C . GLY A 1 316 ? -48.387 14.326 111.032 1.00 42.62 316 GLY A C 1
ATOM 2534 O O . GLY A 1 316 ? -49.357 13.619 110.757 1.00 42.62 316 GLY A O 1
ATOM 2535 N N . PRO A 1 317 ? -47.129 13.841 111.003 1.00 48.28 317 PRO A N 1
ATOM 2536 C CA . PRO A 1 317 ? -46.764 12.581 110.364 1.00 48.28 317 PRO A CA 1
ATOM 2537 C C . PRO A 1 317 ? -47.371 11.390 111.111 1.00 48.28 317 PRO A C 1
ATOM 2539 O O . PRO A 1 317 ? -46.816 10.878 112.083 1.00 48.28 317 PRO A O 1
ATOM 2542 N N . GLY A 1 318 ? -48.529 10.950 110.634 1.00 41.00 318 GLY A N 1
ATOM 2543 C CA . GLY A 1 318 ? -49.251 9.787 111.111 1.00 41.00 318 GLY A CA 1
ATOM 2544 C C . GLY A 1 318 ? -49.548 8.858 109.948 1.00 41.00 318 GLY A C 1
ATOM 2545 O O . GLY A 1 318 ? -50.619 8.950 109.372 1.00 41.00 318 GLY A O 1
ATOM 2546 N N . LEU A 1 319 ? -48.599 7.949 109.687 1.00 43.81 319 LEU A N 1
ATOM 2547 C CA . LEU A 1 319 ? -48.729 6.720 108.893 1.00 43.81 319 LEU A CA 1
ATOM 2548 C C . LEU A 1 319 ? -49.120 6.898 107.414 1.00 43.81 319 LEU A C 1
ATOM 2550 O O . LEU A 1 319 ? -50.218 7.329 107.096 1.00 43.81 319 LEU A O 1
ATOM 2554 N N . LEU A 1 320 ? -48.278 6.391 106.511 1.00 37.62 320 LEU A N 1
ATOM 2555 C CA . LEU A 1 320 ? -48.604 5.179 105.751 1.00 37.62 320 LEU A CA 1
ATOM 2556 C C . LEU A 1 320 ? -47.406 4.703 104.914 1.00 37.62 320 LEU A C 1
ATOM 2558 O O . LEU A 1 320 ? -46.620 5.494 104.394 1.00 37.62 320 LEU A O 1
ATOM 2562 N N . LEU A 1 321 ? -47.300 3.374 104.897 1.00 35.34 321 LEU A N 1
ATOM 2563 C CA . LEU A 1 321 ? -46.534 2.522 103.991 1.00 35.34 321 LEU A CA 1
ATOM 2564 C C . LEU A 1 321 ? -47.033 2.654 102.549 1.00 35.34 321 LEU A C 1
ATOM 2566 O O . LEU A 1 321 ? -48.262 2.845 102.394 1.00 35.34 321 LEU A O 1
#

InterPro domains:
  IPR018791 UV radiation resistance protein/autophagy-related protein 14 [PF10186] (67-303)

Sequence (321 aa):
MACPIKSESGDLGPAEEHPQSRSEAQATFRVQPSQEHPQPVYPSVGAAVMVEALDDAEGLFVAVERCPLCNTARRRLTCARCIHNGDFVYFDGRNPERYSEKLARLQKLKNEKEDLQQRVIEAMDKKVKADQLRWKIMSCRMKIQQLREAICTSNEDVKSGKDLLLRSQEESQRLQRRASRHQEKRDKIKRHNQRLGDLMEKKSRDLHVRLEALAEVRQEHILELTTHIFNIQEDKQGSRDPADPTVVECDPALTSSTVSELAEARRTTYHSGRWIWDDQNGETSISITAPHVSLPSNGDCSAYYNWVEEKYGEQGPGLLL

Secondary structure (DSSP, 8-state):
-----------------PPP-----------PPPPPPPPP-PPP--------------------EEPTTT--EESSSS-HHHHHTT----TTSS----HHHHHHHHHHHHHHHHHHHHHHHHHHHHHHHHHHHHHHHHHHHHHHHHHHHHHHHHHHHHHHHHHHHHHHHHHHHHHHHHHHHHHHHHHHHHHHHHHHHHHHHHHHHHHHHHHHHHHHHHHHHHHHHHHHTS--EEEE-----S---------TTS---HHHHHHHHTTEEEETTEEEE--TT--EEEESS-TT-EEETTS--HHHHHHHHHHHHSS-S----

Foldseek 3Di:
DDDDDDDDDDDDDDDDDDDDDDDPDPPPPPDDDDDDDDDDDDDDPDDDDDDDDDDDDDDDDDDQAQAPQHRHGHPDVHDPVCVVCQSDDDPVPPDPDGRNNVVVVVVVVVVVVVVVVVVVVVVVVVVVVVVVVVVVVVVVVVVVVVVVVVVVVVVVVVVVVVVVVVVVVVVVVVVVVVVVVVVVVVVVVVVVVVVVVVVVVVVVVVVVVVVVVVVVVVVVVVVVCCVPPFVKDWQQQDPDDPPDPPDDDDDPVPQPDVVNVVVQVVQWDDDPHDTFGVPVVQRTWIDGPDPVDTDGPRPPCVVVVVVVCVVCVVDDDDDDD